Protein 5EDL (pdb70)

Organism: Bacillus subtilis (strain 168) (NCBI:txid224308)

Radius of gyration: 17.53 Å; Cα contacts (8 Å, |Δi|>4): 306; chains: 1; bounding box: 39×37×62 Å

InterPro domains:
  IPR017195 ABC-type thiamin-related transport system, permease component 1, predicted [PF09819] (7-125)
  IPR017195 ABC-type thiamin-related transport system, permease component 1, predicted [PIRSF037394] (1-190)

Nearest PDB structures (foldseek):
  5edl-assembly1_A  TM=1.005E+00  e=7.108E-25  Bacillus subtilis
  5kc4-assembly1_A  TM=5.629E-01  e=2.472E-01  Thermotoga maritima MSB8
  5kc4-assembly2_E  TM=5.253E-01  e=2.362E-01  Thermotoga maritima MSB8
  3p5n-assembly1_B  TM=5.419E-01  e=1.061E+00  Staphylococcus aureus subsp. aureus TCH60

Foldseek 3Di:
DDDPVLVVVLLVLLLVLLVVVLVLLVVQVVQCVVPRNLRSLLQQLSLQQSLLQSLLLALDQPSSQVSLLSSQVNNLVVPNPVHCVSSVLSNQLSCQLNVLCVVVVSPDNPLVSLLSSLLRSLVSSLVVCCVPVCCVVDDPVVSVSSSVSNSVSSSPNRRVVSVVVNVVVLVVVPSCVHPNVVVVVVVVVVVVVVDDD

B-factor: mean 33.6, std 12.37, range [17.01, 80.58]

Secondary structure (DSSP, 8-state):
---HHHHHHHHHHHHHHHHHHHHHHHHHHHHHHHH-GGGGGGGGGGGGHHHHHHHHHH-STTHHHHHHHHHHHHHHHTT-TTTTHHHHHHHHHHHHHHHHHHHTTT---SHHHHHHHHHHHHHHHHHHHHHHSSGGGS-HHHHHHHHHHHHHHIIIIIIIHHHHHHHHHHTTTTTTTSHHHHHHHHHHHHHHTT---

Sequence (197 aa):
SWKVKEIVIMSVISIVFAVVYLLFTHFGNVLAGMFGPIAY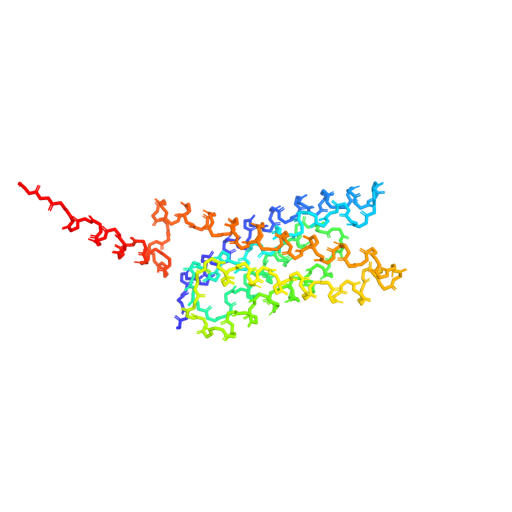EPIYGIWFIVSVIAAYMIRKPGAALVSEIIAALVECLLGNPSGPMVIVIGIVQGLGAEAVFLATRWKAYSLPVLMLAGMGSSVASFIYDLFVSGYAAYSPGYLLIMLVIRLISGALLAGLLGKAVSDSLAYTGVLNGMALGKELKKKRKRASEHASL

Structure (mmCIF, N/CA/C/O backbone):
data_5EDL
#
_entry.id   5EDL
#
_cell.length_a   70.713
_cell.length_b   70.713
_cell.length_c   196.839
_cell.angle_alpha   90.000
_cell.angle_beta   90.000
_cell.angle_gamma   90.000
#
_symmetry.space_group_name_H-M   'I 4 2 2'
#
loop_
_entity.id
_entity.type
_entity.pdbx_description
1 polymer 'Putative HMP/thiamine permease protein YkoE'
2 non-polymer 3-(4-AMINO-2-METHYL-PYRIMIDIN-5-YLMETHYL)-5-(2-HYDROXY-ETHYL)-4-METHYL-THIAZOL-3-IUM
3 non-polymer '[(Z)-octadec-9-enyl] (2R)-2,3-bis(oxidanyl)propanoate'
4 water water
#
loop_
_atom_site.group_PDB
_atom_site.id
_atom_site.type_symbol
_atom_site.label_atom_id
_atom_site.label_alt_id
_atom_site.label_comp_id
_atom_site.label_asym_id
_atom_site.label_entity_id
_atom_site.label_seq_id
_atom_site.pdbx_PDB_ins_code
_atom_site.Cartn_x
_atom_site.Cartn_y
_atom_site.Cartn_z
_atom_site.occupancy
_atom_site.B_iso_or_equiv
_atom_site.auth_seq_id
_atom_site.auth_comp_id
_atom_site.auth_asym_id
_atom_site.auth_atom_id
_atom_site.pdbx_PDB_model_num
ATOM 1 N N . SER A 1 1 ? -3.346 13.054 86.959 1.00 45.86 3 SER A N 1
ATOM 2 C CA . SER A 1 1 ? -4.644 13.192 86.301 1.00 45.31 3 SER A CA 1
ATOM 3 C C . SER A 1 1 ? -4.808 14.576 85.677 1.00 37.15 3 SER A C 1
ATOM 4 O O . SER A 1 1 ? -4.764 15.583 86.380 1.00 34.21 3 SER A O 1
ATOM 7 N N . TRP A 1 2 ? -4.976 14.620 84.356 1.00 32.58 4 TRP A N 1
ATOM 8 C CA . TRP A 1 2 ? -5.120 15.880 83.631 1.00 31.52 4 TRP A CA 1
ATOM 9 C C . TRP A 1 2 ? -6.335 16.707 84.060 1.00 34.15 4 TRP A C 1
ATOM 10 O O . TRP A 1 2 ? -7.401 16.169 84.329 1.00 33.72 4 TRP A O 1
ATOM 21 N N . LYS A 1 3 ? -6.160 18.024 84.079 1.00 34.26 5 LYS A N 1
ATOM 22 C CA . LYS A 1 3 ? -7.251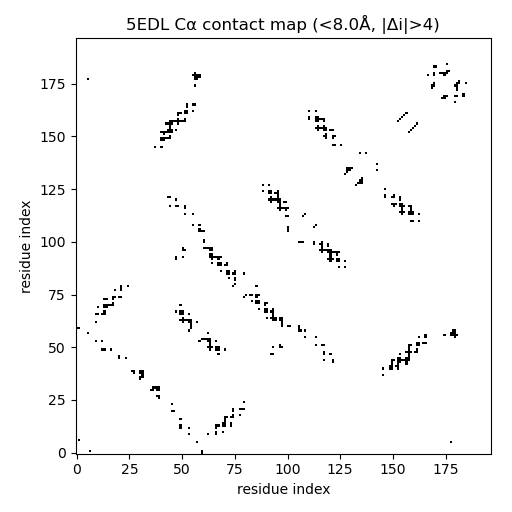 18.957 84.318 1.00 33.83 5 LYS A CA 1
ATOM 23 C C . LYS A 1 3 ? -7.665 19.587 82.998 1.00 37.71 5 LYS A C 1
ATOM 24 O O . LYS A 1 3 ? -6.866 19.663 82.070 1.00 31.96 5 LYS A O 1
ATOM 30 N N . VAL A 1 4 ? -8.912 20.039 82.935 1.00 35.02 6 VAL A N 1
ATOM 31 C CA . VAL A 1 4 ? -9.455 20.679 81.745 1.00 41.57 6 VAL A CA 1
ATOM 32 C C . VAL A 1 4 ? -8.550 21.809 81.307 1.00 41.56 6 VAL A C 1
ATOM 33 O O . VAL A 1 4 ? -8.141 21.872 80.147 1.00 39.99 6 VAL A O 1
ATOM 37 N N . LYS A 1 5 ? -8.200 22.673 82.256 1.00 41.53 7 LYS A N 1
ATOM 38 C CA . LYS A 1 5 ? -7.341 23.817 81.967 1.00 42.13 7 LYS A CA 1
ATOM 39 C C . LYS A 1 5 ? -5.992 23.402 81.368 1.00 43.00 7 LYS A C 1
ATOM 40 O O . LYS A 1 5 ? -5.441 24.117 80.541 1.00 42.82 7 LYS A O 1
ATOM 46 N N . GLU A 1 6 ? -5.464 22.252 81.777 1.00 32.22 8 GLU A N 1
ATOM 47 C CA . GLU A 1 6 ? -4.179 21.794 81.240 1.00 32.74 8 GLU A CA 1
ATOM 48 C C . GLU A 1 6 ? -4.340 21.330 79.792 1.00 33.92 8 GLU A C 1
ATOM 49 O O . GLU A 1 6 ? -3.503 21.625 78.939 1.00 32.76 8 GLU A O 1
ATOM 55 N N . ILE A 1 7 ? -5.417 20.599 79.526 1.00 32.44 9 ILE A N 1
ATOM 56 C CA . ILE A 1 7 ? -5.722 20.173 78.171 1.00 32.17 9 ILE A CA 1
ATOM 57 C C . ILE A 1 7 ? -5.861 21.430 77.304 1.00 32.62 9 ILE A C 1
ATOM 58 O O . ILE A 1 7 ? -5.265 21.522 76.227 1.00 35.96 9 ILE A O 1
ATOM 63 N N . VAL A 1 8 ? -6.590 22.418 77.807 1.00 32.86 10 VAL A N 1
ATOM 64 C CA . VAL A 1 8 ? -6.782 23.675 77.093 1.00 37.40 10 VAL A CA 1
ATOM 65 C C . VAL A 1 8 ? -5.491 24.463 76.855 1.00 34.69 10 VAL A C 1
ATOM 66 O O . VAL A 1 8 ? -5.262 24.936 75.740 1.00 33.14 10 VAL A O 1
ATOM 70 N N . ILE A 1 9 ? -4.659 24.626 77.885 1.00 33.63 11 ILE A N 1
ATOM 71 C CA . ILE A 1 9 ? -3.412 25.384 77.722 1.00 33.14 11 ILE A CA 1
ATOM 72 C C . ILE A 1 9 ? -2.452 24.669 76.767 1.00 30.99 11 ILE A C 1
ATOM 73 O O . ILE A 1 9 ? -1.712 25.304 76.002 1.00 28.88 11 ILE A O 1
ATOM 78 N N . MET A 1 10 ? -2.464 23.343 76.821 1.00 29.61 12 MET A N 1
ATOM 79 C CA . MET A 1 10 ? -1.626 22.560 75.934 1.00 29.85 12 MET A CA 1
ATOM 80 C C . MET A 1 10 ? -2.011 22.829 74.478 1.00 30.41 12 MET A C 1
ATOM 81 O O . MET A 1 10 ? -1.153 22.981 73.618 1.00 28.09 12 MET A O 1
ATOM 86 N N . SER A 1 11 ? -3.310 22.919 74.222 1.00 33.44 13 SER A N 1
ATOM 87 C CA . SER A 1 11 ? -3.812 23.193 72.883 1.00 32.88 13 SER A CA 1
ATOM 88 C C . SER A 1 11 ? -3.420 24.580 72.381 1.00 35.11 13 SER A C 1
ATOM 89 O O . SER A 1 11 ? -3.021 24.734 71.226 1.00 32.74 13 SER A O 1
ATOM 92 N N . VAL A 1 12 ? -3.545 25.597 73.229 1.00 35.62 14 VAL A N 1
ATOM 93 C CA . VAL A 1 12 ? -3.189 26.939 72.788 1.00 37.99 14 VAL A CA 1
ATOM 94 C C . VAL A 1 12 ? -1.712 27.004 72.410 1.00 30.73 14 VAL A C 1
ATOM 95 O O . VAL A 1 12 ? -1.363 27.592 71.394 1.00 31.91 14 VAL A O 1
ATOM 99 N N . ILE A 1 13 ? -0.852 26.383 73.212 1.00 28.52 15 ILE A N 1
ATOM 100 C CA . ILE A 1 13 ? 0.576 26.339 72.908 1.00 32.33 15 ILE A CA 1
ATOM 101 C C . ILE A 1 13 ? 0.853 25.618 71.579 1.00 28.99 15 ILE A C 1
ATOM 102 O O . ILE A 1 13 ? 1.685 26.062 70.791 1.00 32.76 15 ILE A O 1
ATOM 107 N N . SER A 1 14 ? 0.143 24.518 71.337 1.00 29.33 16 SER A N 1
ATOM 108 C CA . SER A 1 14 ? 0.306 23.738 70.109 1.00 32.37 16 SER A CA 1
ATOM 109 C C . SER A 1 14 ? -0.057 24.554 68.887 1.00 29.52 16 SER A C 1
ATOM 110 O O . SER A 1 14 ? 0.624 24.511 67.854 1.00 26.33 16 SER A O 1
ATOM 113 N N . ILE A 1 15 ? -1.146 25.300 69.025 1.00 26.90 17 ILE A N 1
ATOM 114 C CA . ILE A 1 15 ? -1.669 26.134 67.960 1.00 37.17 17 ILE A CA 1
ATOM 115 C C . ILE A 1 15 ? -0.720 27.276 67.631 1.00 37.47 17 ILE A C 1
ATOM 116 O O . ILE A 1 15 ? -0.420 27.520 66.463 1.00 31.97 17 ILE A O 1
ATOM 121 N N . VAL A 1 16 ? -0.258 27.974 68.664 1.00 29.76 18 VAL A N 1
ATOM 122 C CA . VAL A 1 16 ? 0.676 29.080 68.485 1.00 32.27 18 VAL A CA 1
ATOM 123 C C . VAL A 1 16 ? 1.952 28.605 67.803 1.00 30.24 18 VAL A C 1
ATOM 124 O O . VAL A 1 16 ? 2.438 29.226 66.851 1.00 29.84 18 VAL A O 1
ATOM 128 N N . PHE A 1 17 ? 2.497 27.496 68.281 1.00 27.00 19 PHE A N 1
ATOM 129 C CA . PHE A 1 17 ? 3.746 27.009 67.716 1.00 25.68 19 PHE A CA 1
ATOM 130 C C . PHE A 1 17 ? 3.567 26.319 66.365 1.00 24.85 19 PHE A C 1
ATOM 131 O O . PHE A 1 17 ? 4.537 26.154 65.631 1.00 27.45 19 PHE A O 1
ATOM 139 N N . ALA A 1 18 ? 2.335 25.938 66.030 1.00 26.68 20 ALA A N 1
ATOM 140 C CA . ALA A 1 18 ? 2.040 25.456 64.684 1.00 25.24 20 ALA A CA 1
ATOM 141 C C . ALA A 1 18 ? 2.379 26.538 63.662 1.00 26.55 20 ALA A C 1
ATOM 142 O O . ALA A 1 18 ? 2.878 26.237 62.577 1.00 26.79 20 ALA A O 1
ATOM 144 N N . VAL A 1 19 ? 2.107 27.790 64.015 1.00 28.29 21 VAL A N 1
ATOM 145 C CA . VAL A 1 19 ? 2.451 28.916 63.165 1.00 30.06 21 VAL A CA 1
ATOM 146 C C . VAL A 1 19 ? 3.968 29.032 62.995 1.00 29.50 21 VAL A C 1
ATOM 147 O O . VAL A 1 19 ? 4.459 29.218 61.885 1.00 29.53 21 VAL A O 1
ATOM 151 N N . VAL A 1 20 ? 4.705 28.886 64.092 1.00 28.22 22 VAL A N 1
ATOM 152 C CA . VAL A 1 20 ? 6.166 28.899 64.030 1.00 31.16 22 VAL A CA 1
ATOM 153 C C . VAL A 1 20 ? 6.706 27.750 63.179 1.00 29.85 22 VAL A C 1
ATOM 154 O O . VAL A 1 20 ? 7.582 27.950 62.330 1.00 30.24 22 VAL A O 1
ATOM 158 N N . TYR A 1 21 ? 6.196 26.545 63.431 1.00 24.53 23 TYR A N 1
ATOM 159 C CA . TYR A 1 21 ? 6.555 25.358 62.657 1.00 23.42 23 TYR A CA 1
ATOM 160 C C . TYR A 1 21 ? 6.397 25.607 61.147 1.00 24.68 23 TYR A C 1
ATOM 161 O O . TYR A 1 21 ? 7.252 25.234 60.353 1.00 24.02 23 TYR A O 1
ATOM 170 N N . LEU A 1 22 ? 5.284 26.216 60.763 1.00 25.56 24 LEU A N 1
ATOM 171 C CA . LEU A 1 22 ? 4.989 26.422 59.347 1.00 28.00 24 LEU A CA 1
ATOM 172 C C . LEU A 1 22 ? 6.003 27.369 58.698 1.00 29.99 24 LEU A C 1
ATOM 173 O O . LEU A 1 22 ? 6.441 27.149 57.566 1.00 27.96 24 LEU A O 1
ATOM 178 N N . LEU A 1 23 ? 6.351 28.427 59.421 1.00 28.38 25 LEU A N 1
ATOM 179 C CA . LEU A 1 23 ? 7.347 29.389 58.967 1.00 34.99 25 LEU A CA 1
ATOM 180 C C . LEU A 1 23 ? 8.693 28.701 58.733 1.00 31.17 25 LEU A C 1
ATOM 181 O O . LEU A 1 23 ? 9.320 28.874 57.685 1.00 28.89 25 LEU A O 1
ATOM 186 N N . PHE A 1 24 ? 9.119 27.898 59.704 1.00 29.21 26 PHE A N 1
ATOM 187 C CA . PHE A 1 24 ? 10.388 27.181 59.588 1.00 25.89 26 PHE A CA 1
ATOM 188 C C . PHE A 1 24 ? 10.355 26.109 58.515 1.00 26.75 26 PHE A C 1
ATOM 189 O O . PHE A 1 24 ? 11.373 25.825 57.889 1.00 25.39 26 PHE A O 1
ATOM 197 N N . THR A 1 25 ? 9.186 25.524 58.289 1.00 24.92 27 THR A N 1
ATOM 198 C CA . THR A 1 25 ? 9.049 24.567 57.202 1.00 25.01 27 THR A CA 1
ATOM 199 C C . THR A 1 25 ? 9.317 25.245 55.857 1.00 26.56 27 THR A C 1
ATOM 200 O O . THR A 1 25 ? 10.016 24.692 54.995 1.00 26.63 27 THR A O 1
ATOM 204 N N . HIS A 1 26 ? 8.773 26.444 55.686 1.00 28.75 28 HIS A N 1
ATOM 205 C CA . HIS A 1 26 ? 9.006 27.197 54.453 1.00 29.33 28 HIS A CA 1
ATOM 206 C C . HIS A 1 26 ? 10.509 27.474 54.261 1.00 29.30 28 HIS A C 1
ATOM 207 O O . HIS A 1 26 ? 11.045 27.233 53.183 1.00 29.91 28 HIS A O 1
ATOM 214 N N . PHE A 1 27 ? 11.177 27.947 55.318 1.00 28.92 29 PHE A N 1
ATOM 215 C CA . PHE A 1 27 ? 12.647 28.082 55.342 1.00 34.56 29 PHE A CA 1
ATOM 216 C C . PHE A 1 27 ? 13.368 26.797 54.939 1.00 32.12 29 PHE A C 1
ATOM 217 O O . PHE A 1 27 ? 14.303 26.812 54.137 1.00 34.18 29 PHE A O 1
ATOM 225 N N . GLY A 1 28 ? 12.950 25.691 55.542 1.00 31.56 30 GLY A N 1
ATOM 226 C CA . GLY A 1 28 ? 13.572 24.409 55.298 1.00 32.18 30 GLY A CA 1
ATOM 227 C C . GLY A 1 28 ? 13.473 23.961 53.856 1.00 29.46 30 GLY A C 1
ATOM 228 O O . GLY A 1 28 ? 14.431 23.411 53.315 1.00 27.92 30 GLY A O 1
ATOM 229 N N . ASN A 1 29 ? 12.314 24.186 53.237 1.00 27.79 31 ASN A N 1
ATOM 230 C CA . ASN A 1 29 ? 12.142 23.854 51.825 1.00 29.12 31 ASN A CA 1
ATOM 231 C C . ASN A 1 29 ? 13.089 24.665 50.942 1.00 30.29 31 ASN A C 1
ATOM 232 O O . ASN A 1 29 ? 13.706 24.124 50.014 1.00 31.19 31 ASN A O 1
ATOM 237 N N . VAL A 1 30 ? 13.198 25.960 51.222 1.00 30.63 32 VAL A N 1
ATOM 238 C CA . VAL A 1 30 ? 14.067 26.811 50.434 1.00 32.08 32 VAL A CA 1
ATOM 239 C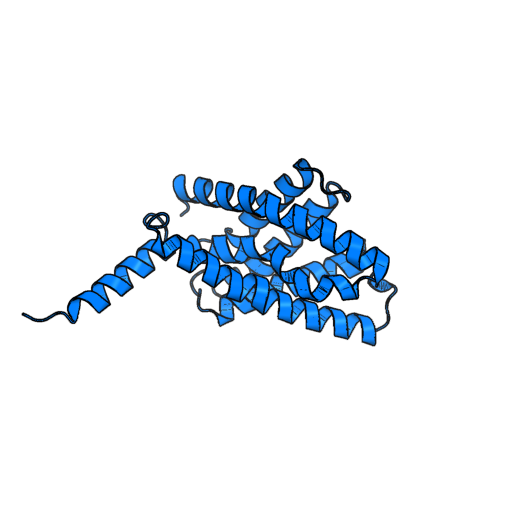 C . VAL A 1 30 ? 15.517 26.370 50.620 1.00 31.87 32 VAL A C 1
ATOM 240 O O . VAL A 1 30 ? 16.274 26.258 49.651 1.00 33.00 32 VAL A O 1
ATOM 244 N N . LEU A 1 31 ? 15.881 26.080 51.866 1.00 30.75 33 LEU A N 1
ATOM 245 C CA . LEU A 1 31 ? 17.222 25.621 52.195 1.00 30.99 33 LEU A CA 1
ATOM 246 C C . LEU A 1 31 ? 17.563 24.290 51.509 1.00 31.19 33 LEU A C 1
ATOM 247 O O . LEU A 1 31 ? 18.614 24.170 50.894 1.00 32.43 33 LEU A O 1
ATOM 252 N N . ALA A 1 32 ? 16.676 23.304 51.629 1.00 30.36 34 ALA A N 1
ATOM 253 C CA . ALA A 1 32 ? 16.837 22.004 50.969 1.00 34.02 34 ALA A CA 1
ATOM 254 C C . ALA A 1 32 ? 17.034 22.145 49.460 1.00 32.71 34 ALA A C 1
ATOM 255 O O . ALA A 1 32 ? 17.922 21.514 48.873 1.00 34.03 34 ALA A O 1
ATOM 257 N N . GLY A 1 33 ? 16.181 22.957 48.843 1.00 32.93 35 GLY A N 1
ATOM 258 C CA . GLY A 1 33 ? 16.274 23.229 47.420 1.00 34.70 35 GLY A CA 1
ATOM 259 C C . GLY A 1 33 ? 17.619 23.813 47.021 1.00 35.68 35 GLY A C 1
ATOM 260 O O . GLY A 1 33 ? 18.187 23.444 45.990 1.00 50.82 35 GLY A O 1
ATOM 261 N N . MET A 1 34 ? 18.135 24.726 47.834 1.00 35.11 36 MET A N 1
ATOM 262 C CA . MET A 1 34 ? 19.405 25.380 47.531 1.00 36.42 36 MET A CA 1
ATOM 263 C C . MET A 1 34 ? 20.624 24.492 47.786 1.00 36.94 36 MET A C 1
ATOM 264 O O . MET A 1 34 ? 21.542 24.456 46.970 1.00 38.61 36 MET A O 1
ATOM 269 N N . PHE A 1 35 ? 20.643 23.799 48.926 1.00 35.84 37 PHE A N 1
ATOM 270 C CA . PHE A 1 35 ? 21.883 23.188 49.407 1.00 36.83 37 PHE A CA 1
ATOM 271 C C . PHE A 1 35 ? 21.777 21.719 49.792 1.00 36.69 37 PHE A C 1
ATOM 272 O O . PHE A 1 35 ? 22.770 21.117 50.203 1.00 37.96 37 PHE A O 1
ATOM 280 N N . GLY A 1 36 ? 20.588 21.146 49.649 1.00 34.15 38 GLY A N 1
ATOM 281 C CA . GLY A 1 36 ? 20.356 19.771 50.038 1.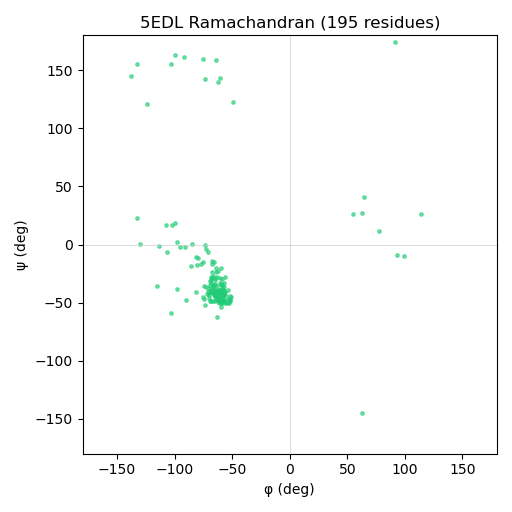00 33.01 38 GLY A CA 1
ATOM 282 C C . GLY A 1 36 ? 19.869 19.675 51.479 1.00 35.49 38 GLY A C 1
ATOM 283 O O . GLY A 1 36 ? 19.832 20.677 52.203 1.00 30.80 38 GLY A O 1
ATOM 284 N N . PRO A 1 37 ? 19.503 18.462 51.905 1.00 30.59 39 PRO A N 1
ATOM 285 C CA . PRO A 1 37 ? 18.861 18.265 53.214 1.00 29.31 39 PRO A CA 1
ATOM 286 C C . PRO A 1 37 ? 19.703 18.736 54.404 1.00 32.89 39 PRO A C 1
ATOM 287 O O . PRO A 1 37 ? 19.131 19.223 55.376 1.00 27.03 39 PRO A O 1
ATOM 291 N N . ILE A 1 38 ? 21.023 18.600 54.337 1.00 30.01 40 ILE A N 1
ATOM 292 C CA . ILE A 1 38 ? 21.859 18.962 55.476 1.00 28.38 40 ILE A CA 1
ATOM 293 C C . ILE A 1 38 ? 21.611 20.415 55.893 1.00 27.64 40 ILE A C 1
ATOM 294 O O . ILE A 1 38 ? 21.762 20.763 57.058 1.00 27.18 40 ILE A O 1
ATOM 299 N N . ALA A 1 39 ? 21.213 21.255 54.940 1.00 27.60 41 ALA A N 1
ATOM 300 C CA . ALA A 1 39 ? 21.023 22.678 55.219 1.00 28.24 41 ALA A CA 1
ATOM 301 C C . ALA A 1 39 ? 19.911 22.978 56.241 1.00 29.70 41 ALA A C 1
ATOM 302 O O . ALA A 1 39 ? 19.981 23.997 56.926 1.00 29.04 41 ALA A O 1
ATOM 304 N N . TYR A 1 40 ? 18.891 22.128 56.359 1.00 27.29 42 TYR A N 1
ATOM 305 C CA . TYR A 1 40 ? 17.881 22.392 57.394 1.00 26.74 42 TYR A CA 1
ATOM 306 C C . TYR A 1 40 ? 18.134 21.637 58.697 1.00 25.17 42 TYR A C 1
ATOM 307 O O . TYR A 1 40 ? 17.394 21.802 59.666 1.00 24.65 42 TYR A O 1
ATOM 316 N N . GLU A 1 41 ? 19.176 20.820 58.742 1.00 26.74 43 GLU A N 1
ATOM 317 C CA . GLU A 1 41 ? 19.417 20.042 59.955 1.00 23.64 43 GLU A CA 1
ATOM 318 C C . GLU A 1 41 ? 19.691 20.922 61.198 1.00 23.26 43 GLU A C 1
ATOM 319 O O . GLU A 1 41 ? 19.205 20.617 62.282 1.00 22.70 43 GLU A O 1
ATOM 325 N N . PRO A 1 42 ? 20.449 22.019 61.046 1.00 23.82 44 PRO A N 1
ATOM 326 C CA . PRO A 1 42 ? 20.712 22.881 62.208 1.00 23.87 44 PRO A CA 1
ATOM 327 C C . PRO A 1 42 ? 19.458 23.450 62.881 1.00 23.90 44 PRO A C 1
ATOM 328 O O . PRO A 1 42 ? 19.490 23.700 64.092 1.00 24.74 44 PRO A O 1
ATOM 332 N N . ILE A 1 43 ? 18.380 23.659 62.126 1.00 25.23 45 ILE A N 1
ATOM 333 C CA . ILE A 1 43 ? 17.170 24.239 62.705 1.00 24.06 45 ILE A CA 1
ATOM 334 C C . ILE A 1 43 ? 16.144 23.168 63.070 1.00 23.26 45 ILE A C 1
ATOM 335 O O . ILE A 1 43 ? 15.060 23.498 63.548 1.00 23.27 45 ILE A O 1
ATOM 340 N N . TYR A 1 44 ? 16.486 21.898 62.861 1.00 22.81 46 TYR A N 1
ATOM 341 C CA . TYR A 1 44 ? 15.483 20.829 62.940 1.00 22.59 46 TYR A CA 1
ATOM 342 C C . TYR A 1 44 ? 14.780 20.764 64.303 1.00 22.10 46 TYR A C 1
ATOM 343 O O . TYR A 1 44 ? 13.575 20.541 64.372 1.00 22.16 46 TYR A O 1
ATOM 352 N N . GLY A 1 45 ? 15.534 20.973 65.378 1.00 21.58 47 GLY A N 1
ATOM 353 C CA . GLY A 1 45 ? 14.988 20.841 66.718 1.00 21.21 47 GLY A CA 1
ATOM 354 C C . GLY A 1 45 ? 13.829 21.779 67.028 1.00 23.88 47 GLY A C 1
ATOM 355 O O . GLY A 1 45 ? 13.066 21.531 67.967 1.00 23.98 47 GLY A O 1
ATOM 356 N N . ILE A 1 46 ? 13.693 22.861 66.263 1.00 21.81 48 ILE A N 1
ATOM 357 C CA . ILE A 1 46 ? 12.568 23.769 66.464 1.00 22.18 48 ILE A CA 1
ATOM 358 C C . ILE A 1 46 ? 11.248 23.025 66.279 1.00 23.77 48 ILE A C 1
ATOM 359 O O . ILE A 1 46 ? 10.267 23.336 66.958 1.00 23.82 48 ILE A O 1
ATOM 364 N N . TRP A 1 47 ? 11.218 22.044 65.376 1.00 22.46 49 TRP A N 1
ATOM 365 C CA . TRP A 1 47 ? 9.972 21.307 65.126 1.00 22.96 49 TRP A CA 1
ATOM 366 C C . TRP A 1 47 ? 9.598 20.349 66.257 1.00 22.38 49 TRP A C 1
ATOM 367 O O . TRP A 1 47 ? 8.536 19.714 66.192 1.00 24.26 49 TRP A O 1
ATOM 378 N N . PHE A 1 48 ? 10.461 20.234 67.268 1.00 21.57 50 PHE A N 1
ATOM 379 C CA . PHE A 1 48 ? 10.151 19.410 68.453 1.00 21.33 50 PHE A CA 1
ATOM 380 C C . PHE A 1 48 ? 9.814 20.229 69.709 1.00 21.50 50 PHE A C 1
ATOM 381 O O . PHE A 1 48 ? 9.455 19.659 70.746 1.00 20.88 50 PHE A O 1
ATOM 389 N N . ILE A 1 49 ? 9.971 21.543 69.639 1.00 20.85 51 ILE A N 1
ATOM 390 C CA . ILE A 1 49 ? 9.966 22.351 70.859 1.00 22.15 51 ILE A CA 1
ATOM 391 C C . ILE A 1 49 ? 8.644 22.246 71.638 1.00 21.10 51 ILE A C 1
ATOM 392 O O . ILE A 1 49 ? 8.649 22.272 72.857 1.00 26.41 51 ILE A O 1
ATOM 397 N N . VAL A 1 50 ? 7.529 22.076 70.927 1.00 23.47 52 VAL A N 1
ATOM 398 C CA . VAL A 1 50 ? 6.222 21.954 71.563 1.00 23.33 52 VAL A CA 1
ATOM 399 C C . VAL A 1 50 ? 6.199 20.790 72.559 1.00 21.01 52 VAL A C 1
ATOM 400 O O . VAL A 1 50 ? 5.641 20.914 73.640 1.00 21.09 52 VAL A O 1
ATOM 404 N N . SER A 1 51 ? 6.835 19.679 72.205 1.00 21.18 53 SER A N 1
ATOM 405 C CA . SER A 1 51 ? 6.843 18.513 73.077 1.00 24.63 53 SER A CA 1
ATOM 406 C C . SER A 1 51 ? 7.513 18.828 74.403 1.00 22.21 53 SER A C 1
ATOM 407 O O . SER A 1 51 ? 7.028 18.443 75.451 1.00 21.66 53 SER A O 1
ATOM 410 N N . VAL A 1 52 ? 8.630 19.535 74.337 1.00 22.18 54 VAL A N 1
ATOM 411 C CA . VAL A 1 52 ? 9.391 19.838 75.531 1.00 22.45 54 VAL A CA 1
ATOM 412 C C . VAL A 1 52 ? 8.620 20.842 76.401 1.00 21.03 54 VAL A C 1
ATOM 413 O O . VAL A 1 52 ? 8.539 20.673 77.605 1.00 21.48 54 VAL A O 1
ATOM 417 N N . ILE A 1 53 ? 8.043 21.858 75.765 1.00 22.57 55 ILE A N 1
ATOM 418 C CA . ILE A 1 53 ? 7.290 22.903 76.456 1.00 23.11 55 ILE A CA 1
ATOM 419 C C . ILE A 1 53 ? 6.110 22.300 77.219 1.00 20.76 55 ILE A C 1
ATOM 420 O O . ILE A 1 53 ? 5.984 22.491 78.425 1.00 21.02 55 ILE A O 1
ATOM 425 N N . ALA A 1 54 ? 5.278 21.533 76.524 1.00 20.80 56 ALA A N 1
ATOM 426 C CA . ALA A 1 54 ? 4.094 20.950 77.149 1.00 26.17 56 ALA A CA 1
ATOM 427 C C . ALA A 1 54 ? 4.463 20.026 78.305 1.00 24.08 56 ALA A C 1
ATOM 428 O O . ALA A 1 54 ? 3.820 20.074 79.341 1.00 21.92 56 ALA A O 1
ATOM 430 N N . ALA A 1 55 ? 5.489 19.193 78.122 1.00 23.76 57 ALA A N 1
ATOM 431 C CA . ALA A 1 55 ? 5.881 18.243 79.165 1.00 27.28 57 ALA A CA 1
ATOM 432 C C . ALA A 1 55 ? 6.458 18.974 80.378 1.00 23.16 57 ALA A C 1
ATOM 433 O O . ALA A 1 55 ? 6.083 18.706 81.515 1.00 23.96 57 ALA A O 1
ATOM 435 N N . TYR A 1 56 ? 7.384 19.887 80.115 1.00 22.75 58 TYR A N 1
ATOM 436 C CA . TYR A 1 56 ? 8.047 20.632 81.181 1.00 32.40 58 TYR A CA 1
ATOM 437 C C . TYR A 1 56 ? 7.040 21.500 81.962 1.00 23.23 58 TYR A C 1
ATOM 438 O O . TYR A 1 56 ? 7.135 21.625 83.184 1.00 24.17 58 TYR A O 1
ATOM 447 N N . MET A 1 57 ? 6.050 22.052 81.267 1.00 23.53 59 MET A N 1
ATOM 448 C CA . MET A 1 57 ? 5.036 22.881 81.922 1.00 23.44 59 MET A CA 1
ATOM 449 C C . MET A 1 57 ? 4.044 22.056 82.726 1.00 26.64 59 MET A C 1
ATOM 450 O O . MET A 1 57 ? 3.733 22.398 83.857 1.00 23.43 59 MET A O 1
ATOM 455 N N . ILE A 1 58 ? 3.543 20.978 82.126 1.00 26.21 60 ILE A N 1
ATOM 456 C CA . ILE A 1 58 ? 2.386 20.276 82.666 1.00 25.30 60 ILE A CA 1
ATOM 457 C C . ILE A 1 58 ? 2.791 19.056 83.487 1.00 24.44 60 ILE A C 1
ATOM 458 O O . ILE A 1 58 ? 2.190 18.770 84.520 1.00 25.28 60 ILE A O 1
ATOM 463 N N . ARG A 1 59 ? 3.817 18.354 83.011 1.00 26.25 61 ARG A N 1
ATOM 464 C CA . ARG A 1 59 ? 4.472 17.283 83.754 1.00 26.66 61 ARG A CA 1
ATOM 465 C C . ARG A 1 59 ? 3.539 16.102 84.022 1.00 29.51 61 ARG A C 1
ATOM 466 O O . ARG A 1 59 ? 3.553 15.523 85.098 1.00 28.70 61 ARG A O 1
ATOM 474 N N . LYS A 1 60 ? 2.740 15.744 83.020 1.00 26.64 62 LYS A N 1
ATOM 475 C CA . LYS A 1 60 ? 1.863 14.593 83.113 1.00 27.40 62 LYS A CA 1
ATOM 476 C C . LYS A 1 60 ? 2.004 13.754 81.832 1.00 26.10 62 LYS A C 1
ATOM 477 O O . LYS A 1 60 ? 2.414 14.266 80.801 1.00 24.81 62 LYS A O 1
ATOM 483 N N . PRO A 1 61 ? 1.699 12.458 81.922 1.00 26.76 63 PRO A N 1
ATOM 484 C CA . PRO A 1 61 ? 1.949 11.548 80.803 1.00 31.16 63 PRO A CA 1
ATOM 485 C C . PRO A 1 61 ? 1.148 11.944 79.570 1.00 25.29 63 PRO A C 1
ATOM 486 O O . PRO A 1 61 ? -0.006 12.339 79.676 1.00 26.08 63 PRO A O 1
ATOM 490 N N . GLY A 1 62 ? 1.780 11.846 78.414 1.00 24.10 64 GLY A N 1
ATOM 491 C CA . GLY A 1 62 ? 1.118 12.147 77.161 1.00 31.36 64 GLY A CA 1
ATOM 492 C C . GLY A 1 62 ? 1.282 13.574 76.680 1.00 24.74 64 GLY A C 1
ATOM 493 O O . GLY A 1 62 ? 0.903 13.884 75.553 1.00 24.02 64 GLY A O 1
ATOM 494 N N . ALA A 1 63 ? 1.842 14.450 77.513 1.00 22.62 65 ALA A N 1
ATOM 495 C CA . ALA A 1 63 ? 1.982 15.860 77.128 1.00 22.06 65 ALA A CA 1
ATOM 496 C C . ALA A 1 63 ? 2.834 16.037 75.875 1.00 20.98 65 ALA A C 1
ATOM 497 O O . ALA A 1 63 ? 2.463 16.777 74.964 1.00 21.06 65 ALA A O 1
ATOM 499 N N . ALA A 1 64 ? 3.977 15.364 75.846 1.00 22.01 66 ALA A N 1
ATOM 500 C CA . ALA A 1 64 ? 4.933 15.527 74.760 1.00 22.63 66 ALA A CA 1
ATOM 501 C C . ALA A 1 64 ? 4.324 15.003 73.468 1.00 22.77 66 ALA A C 1
ATOM 502 O O . ALA A 1 64 ? 4.502 15.592 72.421 1.00 19.57 66 ALA A O 1
ATOM 504 N N . LEU A 1 65 ? 3.599 13.896 73.573 1.00 23.25 67 LEU A N 1
ATOM 505 C CA . LEU A 1 65 ? 3.050 13.232 72.398 1.00 23.98 67 LEU A CA 1
ATOM 506 C C . LEU A 1 65 ? 1.880 14.022 71.822 1.00 24.81 67 LEU A C 1
ATOM 507 O O . LEU A 1 65 ? 1.861 14.331 70.632 1.00 21.85 67 LEU A O 1
ATOM 512 N N . VAL A 1 66 ? 0.910 14.344 72.672 1.00 24.18 68 VAL A N 1
ATOM 513 C CA . VAL A 1 66 ? -0.315 14.973 72.206 1.00 21.94 68 VAL A CA 1
ATOM 514 C C . VAL A 1 66 ? -0.099 16.408 71.746 1.00 21.42 68 VAL A C 1
ATOM 515 O O . VAL A 1 66 ? -0.630 16.812 70.721 1.00 24.42 68 VAL A O 1
ATOM 519 N N . SER A 1 67 ? 0.688 17.175 72.482 1.00 25.13 69 SER A N 1
ATOM 520 C CA . SER A 1 67 ? 0.965 18.548 72.072 1.00 25.44 69 SER A CA 1
ATOM 521 C C . SER A 1 67 ? 1.575 18.606 70.651 1.00 24.04 69 SER A C 1
ATOM 522 O O . SER A 1 67 ? 1.202 19.455 69.855 1.00 20.48 69 SER A O 1
ATOM 525 N N . GLU A 1 68 ? 2.509 17.705 70.345 1.00 22.00 70 GLU A N 1
ATOM 526 C CA . GLU A 1 68 ? 3.165 17.684 69.038 1.00 21.03 70 GLU A CA 1
ATOM 527 C C . GLU A 1 68 ? 2.179 17.270 67.930 1.00 23.80 70 GLU A C 1
ATOM 528 O O . GLU A 1 68 ? 2.231 17.796 66.818 1.00 21.29 70 GLU A O 1
ATOM 534 N N . ILE A 1 69 ? 1.305 16.313 68.231 1.00 20.94 71 ILE A N 1
ATOM 535 C CA . ILE A 1 69 ? 0.270 15.913 67.283 1.00 21.84 71 ILE A CA 1
ATOM 536 C C . ILE A 1 69 ? -0.624 17.104 66.929 1.00 22.19 71 ILE A C 1
ATOM 537 O O . ILE A 1 69 ? -0.869 17.379 65.744 1.00 27.44 71 ILE A O 1
ATOM 542 N N . ILE A 1 70 ? -1.095 17.821 67.944 1.00 22.08 72 ILE A N 1
ATOM 543 C CA . ILE A 1 70 ? -1.950 18.981 67.704 1.00 27.55 72 ILE A CA 1
ATOM 544 C C . ILE A 1 70 ? -1.218 20.065 66.894 1.00 22.34 72 ILE A C 1
ATOM 545 O O . ILE A 1 70 ? -1.782 20.632 65.951 1.00 23.04 72 ILE A O 1
ATOM 550 N N . ALA A 1 71 ? 0.028 20.352 67.268 1.00 21.55 73 ALA A N 1
ATOM 551 C CA . ALA A 1 71 ? 0.826 21.323 66.534 1.00 22.88 73 ALA A CA 1
ATOM 552 C C . ALA A 1 71 ? 0.983 20.909 65.053 1.00 27.61 73 ALA A C 1
ATOM 553 O O . ALA A 1 71 ? 0.869 21.740 64.165 1.00 22.64 73 ALA A O 1
ATOM 555 N N . ALA A 1 72 ? 1.255 19.627 64.805 1.00 26.40 74 ALA A N 1
ATOM 556 C CA . ALA A 1 72 ? 1.417 19.122 63.435 1.00 26.52 74 ALA A CA 1
ATOM 557 C C . ALA A 1 72 ? 0.113 19.189 62.641 1.00 25.38 74 ALA A C 1
ATOM 558 O O . ALA A 1 72 ? 0.111 19.527 61.445 1.00 25.78 74 ALA A O 1
ATOM 560 N N . LEU A 1 73 ? -0.986 18.842 63.301 1.00 23.94 75 LEU A N 1
ATOM 561 C CA . LEU A 1 73 ? -2.307 18.909 62.693 1.00 25.14 75 LEU A CA 1
ATOM 562 C C . LEU A 1 73 ? -2.577 20.326 62.220 1.00 25.56 75 LEU A C 1
ATOM 563 O O . LEU A 1 73 ? -3.006 20.553 61.087 1.00 26.70 75 LEU A O 1
ATOM 568 N N . VAL 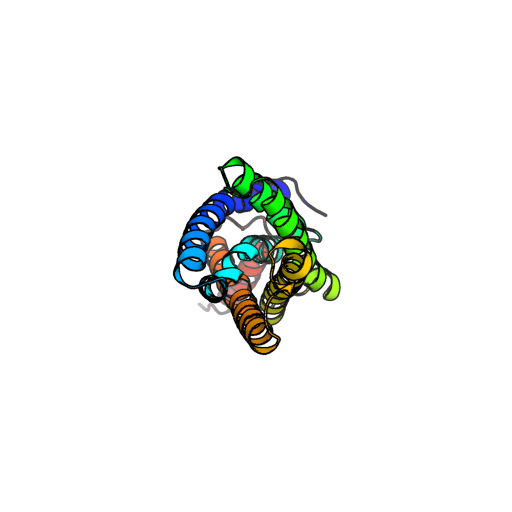A 1 74 ? -2.325 21.284 63.101 1.00 24.84 76 VAL A N 1
ATOM 569 C CA . VAL A 1 74 ? -2.646 22.662 62.804 1.00 25.42 76 VAL A CA 1
ATOM 570 C C . VAL A 1 74 ? -1.704 23.211 61.730 1.00 25.70 76 VAL A C 1
ATOM 571 O O . VAL A 1 74 ? -2.127 23.983 60.867 1.00 26.79 76 VAL A O 1
ATOM 575 N N . GLU A 1 75 ? -0.435 22.802 61.779 1.00 24.94 77 GLU A N 1
ATOM 576 C CA . GLU A 1 75 ? 0.504 23.190 60.732 1.00 25.51 77 GLU A CA 1
ATOM 577 C C . GLU A 1 75 ? 0.023 22.679 59.358 1.00 26.85 77 GLU A C 1
ATOM 578 O O . GLU A 1 75 ? 0.097 23.391 58.362 1.00 27.99 77 GLU A O 1
ATOM 584 N N . CYS A 1 76 ? -0.472 21.447 59.327 1.00 26.94 78 CYS A N 1
ATOM 585 C CA . CYS A 1 76 ? -1.053 20.877 58.117 1.00 28.46 78 CYS A CA 1
ATOM 586 C C . CYS A 1 76 ? -2.225 21.729 57.631 1.00 29.60 78 CYS A C 1
ATOM 587 O O . CYS A 1 76 ? -2.283 22.111 56.464 1.00 31.04 78 CYS A O 1
ATOM 590 N N . LEU A 1 77 ? -3.146 22.032 58.545 1.00 31.93 79 LEU A N 1
ATOM 591 C CA . LEU A 1 77 ? -4.318 22.853 58.242 1.00 31.24 79 LEU A CA 1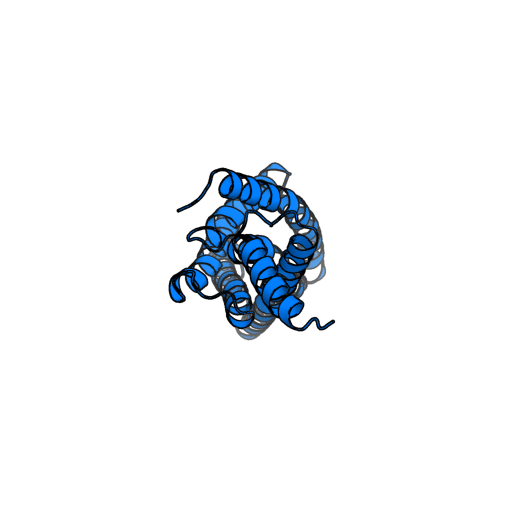
ATOM 592 C C . LEU A 1 77 ? -3.948 24.221 57.675 1.00 30.93 79 LEU A C 1
ATOM 593 O O . LEU A 1 77 ? -4.605 24.709 56.752 1.00 33.91 79 LEU A O 1
ATOM 598 N N . LEU A 1 78 ? -2.922 24.840 58.252 1.00 29.86 80 LEU A N 1
ATOM 599 C CA . LEU A 1 78 ? -2.453 26.157 57.825 1.00 30.51 80 LEU A CA 1
ATOM 600 C C . LEU A 1 78 ? -1.751 26.142 56.470 1.00 31.69 80 LEU A C 1
ATOM 601 O O . LEU A 1 78 ? -1.395 27.192 55.953 1.00 32.63 80 LEU A O 1
ATOM 606 N N . GLY A 1 79 ? -1.530 24.957 55.913 1.00 31.87 81 GLY A N 1
ATOM 607 C CA . GLY A 1 79 ? -1.048 24.857 54.548 1.00 37.41 81 GLY A CA 1
ATOM 608 C C . GLY A 1 79 ? 0.342 24.287 54.333 1.00 33.23 81 GLY A C 1
ATOM 609 O O . GLY A 1 79 ? 0.976 24.598 53.327 1.00 34.70 81 GLY A O 1
ATOM 610 N N . ASN A 1 80 ? 0.817 23.453 55.250 1.00 31.65 82 ASN A N 1
ATOM 611 C CA . ASN A 1 80 ? 2.071 22.730 55.020 1.00 31.67 82 ASN A CA 1
ATOM 612 C C . ASN A 1 80 ? 2.030 22.066 53.644 1.00 33.71 82 ASN A C 1
ATOM 613 O O . ASN A 1 80 ? 1.123 21.294 53.361 1.00 35.35 82 ASN A O 1
ATOM 618 N N . PRO A 1 81 ? 3.004 22.386 52.779 1.00 35.10 83 PRO A N 1
ATOM 619 C CA . PRO A 1 81 ? 3.002 21.944 51.374 1.00 44.90 83 PRO A CA 1
ATOM 620 C C . PRO A 1 81 ? 3.060 20.419 51.211 1.00 37.93 83 PRO A C 1
ATOM 621 O O . PRO A 1 81 ? 2.645 19.893 50.172 1.00 39.99 83 PRO A O 1
ATOM 625 N N . SER A 1 82 ? 3.563 19.720 52.221 1.00 38.55 84 SER A N 1
ATOM 626 C CA . SER A 1 82 ? 3.653 18.266 52.151 1.00 42.72 84 SER A CA 1
ATOM 627 C C . SER A 1 82 ? 2.348 17.600 52.582 1.00 44.51 84 SER A C 1
ATOM 628 O O . SER A 1 82 ? 2.247 16.376 52.607 1.00 48.38 84 SER A O 1
ATOM 631 N N . GLY A 1 83 ? 1.350 18.405 52.929 1.00 39.79 85 GLY A N 1
ATOM 632 C CA . GLY A 1 83 ? 0.074 17.871 53.367 1.00 37.12 85 GLY A CA 1
ATOM 633 C C . GLY A 1 83 ? 0.139 17.047 54.645 1.00 33.37 85 GLY A C 1
ATOM 634 O O . GLY A 1 83 ? 0.946 17.327 55.539 1.00 35.44 85 GLY A O 1
ATOM 635 N N . PRO A 1 84 ? -0.701 16.000 54.727 1.00 33.99 86 PRO A N 1
ATOM 636 C CA . PRO A 1 84 ? -0.871 15.191 55.940 1.00 32.68 86 PRO A CA 1
ATOM 637 C C . PRO A 1 84 ? 0.349 14.380 56.379 1.00 32.02 86 PRO A C 1
ATOM 638 O O . PRO A 1 84 ? 0.351 13.932 57.539 1.00 30.70 86 PRO A O 1
ATOM 642 N N . MET A 1 85 ? 1.356 14.195 55.530 1.00 33.06 87 MET A N 1
ATOM 643 C CA . MET A 1 85 ? 2.531 13.446 55.986 1.00 32.59 87 MET A CA 1
ATOM 644 C C . MET A 1 85 ? 3.247 14.202 57.130 1.00 31.08 87 MET A C 1
ATOM 645 O O . MET A 1 85 ? 3.965 13.594 57.923 1.00 29.59 87 MET A O 1
ATOM 650 N N . VAL A 1 86 ? 3.017 15.508 57.254 1.00 29.59 88 VAL A N 1
ATOM 651 C CA . VAL A 1 86 ? 3.611 16.239 58.366 1.00 27.79 88 VAL A CA 1
ATOM 652 C C . VAL A 1 86 ? 2.956 15.791 59.689 1.00 26.47 88 VAL A C 1
ATOM 653 O O . VAL A 1 86 ? 3.581 15.836 60.739 1.00 25.24 88 VAL A O 1
ATOM 657 N N . ILE A 1 87 ? 1.704 15.344 59.629 1.00 28.64 89 ILE A N 1
ATOM 658 C CA . ILE A 1 87 ? 1.035 14.834 60.822 1.00 26.20 89 ILE A CA 1
ATOM 659 C C . ILE A 1 87 ? 1.670 13.502 61.248 1.00 26.25 89 ILE A C 1
ATOM 660 O O . ILE A 1 87 ? 1.801 13.228 62.436 1.00 25.26 89 ILE A O 1
ATOM 665 N N . VAL A 1 88 ? 2.093 12.700 60.272 1.00 34.12 90 VAL A N 1
ATOM 666 C CA . VAL A 1 88 ? 2.796 11.459 60.569 1.00 27.96 90 VAL A CA 1
ATOM 667 C C . VAL A 1 88 ? 4.144 11.737 61.239 1.00 26.80 90 VAL A C 1
ATOM 668 O O . VAL A 1 88 ? 4.470 11.141 62.269 1.00 26.14 90 VAL A O 1
ATOM 672 N N . ILE A 1 89 ? 4.938 12.643 60.673 1.00 28.33 91 ILE A N 1
ATOM 673 C CA . ILE A 1 89 ? 6.234 12.896 61.297 1.00 27.53 91 ILE A CA 1
ATOM 674 C C . ILE A 1 89 ? 6.016 13.555 62.657 1.00 24.23 91 ILE A C 1
ATOM 675 O O . ILE A 1 89 ? 6.806 13.367 63.586 1.00 24.04 91 ILE A O 1
ATOM 680 N N . GLY A 1 90 ? 4.916 14.291 62.791 1.00 26.64 92 GLY A N 1
ATOM 681 C CA . GLY A 1 90 ? 4.555 14.873 64.077 1.00 22.53 92 GLY A CA 1
ATOM 682 C C . GLY A 1 90 ? 4.289 13.796 65.120 1.00 25.99 92 GLY A C 1
ATOM 683 O O . GLY A 1 90 ? 4.807 13.858 66.235 1.00 26.70 92 GLY A O 1
ATOM 684 N N . ILE A 1 91 ? 3.485 12.802 64.752 1.00 26.10 93 ILE A N 1
ATOM 685 C CA . ILE A 1 91 ? 3.217 11.665 65.626 1.00 25.45 93 ILE A CA 1
ATOM 686 C C . ILE A 1 91 ? 4.542 10.981 65.993 1.00 26.20 93 ILE A C 1
ATOM 687 O O . ILE A 1 91 ? 4.812 10.738 67.166 1.00 22.76 93 ILE A O 1
ATOM 692 N N . VAL A 1 92 ? 5.381 10.714 64.994 1.00 26.72 94 VAL A N 1
ATOM 693 C CA . VAL A 1 92 ? 6.665 10.048 65.236 1.00 24.30 94 VAL A CA 1
ATOM 694 C C . VAL A 1 92 ? 7.552 10.862 66.195 1.00 23.10 94 VAL A C 1
ATOM 695 O O . VAL A 1 92 ? 8.107 10.328 67.144 1.00 22.94 94 VAL A O 1
ATOM 699 N N . GLN A 1 93 ? 7.667 12.159 65.947 1.00 22.49 95 GLN A N 1
ATOM 700 C CA . GLN A 1 93 ? 8.453 13.031 66.810 1.00 23.22 95 GLN A CA 1
ATOM 701 C C . GLN A 1 93 ? 7.888 13.072 68.234 1.00 20.82 95 GLN A C 1
ATOM 702 O O . GLN A 1 93 ? 8.655 13.026 69.181 1.00 21.42 95 GLN A O 1
ATOM 708 N N . GLY A 1 94 ? 6.566 13.118 68.369 1.00 20.70 96 GLY A N 1
ATOM 709 C CA . GLY A 1 94 ? 5.924 13.125 69.677 1.00 20.80 96 GLY A CA 1
ATOM 710 C C . GLY A 1 94 ? 6.194 11.848 70.475 1.00 24.45 96 GLY A C 1
ATOM 711 O O . GLY A 1 94 ? 6.394 11.899 71.691 1.00 21.40 96 GLY A O 1
ATOM 712 N N . LEU A 1 95 ? 6.203 10.708 69.785 1.00 21.71 97 LEU A N 1
ATOM 713 C CA . LEU A 1 95 ? 6.497 9.411 70.399 1.00 22.24 97 LEU A CA 1
ATOM 714 C C . LEU A 1 95 ? 7.943 9.332 70.850 1.00 27.37 97 LEU A C 1
ATOM 715 O O . LEU A 1 95 ? 8.245 8.775 71.913 1.00 22.35 97 LEU A O 1
ATOM 720 N N . GLY A 1 96 ? 8.838 9.867 70.018 1.00 22.32 98 GLY A N 1
ATOM 721 C CA . GLY A 1 96 ? 10.253 9.934 70.356 1.00 22.55 98 GLY A CA 1
ATOM 722 C C . GLY A 1 96 ? 10.539 10.741 71.619 1.00 21.42 98 GLY A C 1
ATOM 723 O O . GLY A 1 96 ? 11.348 10.330 72.468 1.00 21.75 98 GLY A O 1
ATOM 724 N N . ALA A 1 97 ? 9.889 11.894 71.745 1.00 22.02 99 ALA A N 1
ATOM 725 C CA . ALA A 1 97 ? 10.014 12.717 72.962 1.00 20.94 99 ALA A CA 1
ATOM 726 C C . ALA A 1 97 ? 9.325 12.055 74.163 1.00 22.26 99 ALA A C 1
ATOM 727 O O . ALA A 1 97 ? 9.886 11.985 75.252 1.00 21.84 99 ALA A O 1
ATOM 729 N N . GLU A 1 98 ? 8.112 11.568 73.948 1.00 20.90 100 GLU A N 1
ATOM 730 C CA . GLU A 1 98 ? 7.340 10.932 75.005 1.00 21.11 100 GLU A CA 1
ATOM 731 C C . GLU A 1 98 ? 8.082 9.727 75.588 1.00 24.38 100 GLU A C 1
ATOM 732 O O . GLU A 1 98 ? 7.987 9.468 76.779 1.00 22.37 100 GLU A O 1
ATOM 738 N N . ALA A 1 99 ? 8.806 8.988 74.747 1.00 22.19 101 ALA A N 1
ATOM 739 C CA . ALA A 1 99 ? 9.524 7.801 75.210 1.00 27.84 101 ALA A CA 1
ATOM 740 C C . ALA A 1 99 ? 10.537 8.144 76.320 1.00 23.20 101 ALA A C 1
ATOM 741 O O . ALA A 1 99 ? 10.764 7.355 77.230 1.00 27.74 101 ALA A O 1
ATOM 743 N N . VAL A 1 100 ? 11.144 9.317 76.229 1.00 22.51 102 VAL A N 1
ATOM 744 C CA . VAL A 1 100 ? 12.124 9.748 77.230 1.00 22.78 102 VAL A CA 1
ATOM 745 C C . VAL A 1 100 ? 11.420 10.112 78.554 1.00 22.93 102 VAL A C 1
ATOM 746 O O . VAL A 1 100 ? 11.941 9.845 79.642 1.00 23.72 102 VAL A O 1
ATOM 750 N N . PHE A 1 101 ? 10.231 10.709 78.466 1.00 24.48 103 PHE A N 1
ATOM 751 C CA . PHE A 1 101 ? 9.490 11.033 79.693 1.00 22.90 103 PHE A CA 1
ATOM 752 C C . PHE A 1 101 ? 8.899 9.763 80.271 1.00 23.89 103 PHE A C 1
ATOM 753 O O . PHE A 1 101 ? 8.863 9.600 81.483 1.00 27.14 103 PHE A O 1
ATOM 761 N N . LEU A 1 102 ? 8.473 8.843 79.404 1.00 23.91 104 LEU A N 1
ATOM 762 C CA . LEU A 1 102 ? 8.072 7.517 79.857 1.00 26.66 104 LEU A CA 1
ATOM 763 C C . LEU A 1 102 ? 9.220 6.842 80.615 1.00 28.37 104 LEU A C 1
ATOM 764 O O . LEU A 1 102 ? 9.034 6.323 81.720 1.00 28.39 104 LEU A O 1
ATOM 769 N N . ALA A 1 103 ? 10.411 6.870 80.027 1.00 25.61 105 ALA A N 1
ATOM 770 C CA . ALA A 1 103 ? 11.561 6.184 80.601 1.00 28.49 105 ALA A CA 1
ATOM 771 C C . ALA A 1 103 ? 11.906 6.722 82.002 1.00 30.20 105 ALA A C 1
ATOM 772 O O . ALA A 1 103 ? 12.451 6.000 82.836 1.00 28.43 105 ALA A O 1
ATOM 774 N N . THR A 1 104 ? 11.597 7.992 82.242 1.00 26.44 106 THR A N 1
ATOM 775 C CA . THR A 1 104 ? 11.896 8.627 83.526 1.00 27.35 106 THR A CA 1
ATOM 776 C C . THR A 1 104 ? 10.612 8.846 84.341 1.00 29.41 106 THR A C 1
ATOM 777 O O . THR A 1 104 ? 10.576 9.675 85.253 1.00 25.54 106 THR A O 1
ATOM 781 N N . ARG A 1 105 ? 9.552 8.139 83.944 1.00 29.46 107 ARG A N 1
ATOM 782 C CA . ARG A 1 105 ? 8.303 8.032 84.701 1.00 26.97 107 ARG A CA 1
ATOM 783 C C . ARG A 1 105 ? 7.582 9.357 84.891 1.00 26.16 107 ARG A C 1
ATOM 784 O O . ARG A 1 105 ? 6.845 9.538 85.872 1.00 26.41 107 ARG A O 1
ATOM 792 N N . TRP A 1 106 ? 7.807 10.278 83.960 1.00 26.32 108 TRP A N 1
ATOM 793 C CA . TRP A 1 106 ? 7.187 11.596 83.979 1.00 28.13 108 TRP A CA 1
ATOM 794 C C . TRP A 1 106 ? 7.456 12.329 85.294 1.00 26.33 108 TRP A C 1
ATOM 795 O O . TRP A 1 106 ? 6.687 13.200 85.688 1.00 25.12 108 TRP A O 1
ATOM 806 N N . LYS A 1 107 ? 8.569 11.987 85.943 1.00 26.09 109 LYS A N 1
ATOM 807 C CA . LYS A 1 107 ? 8.972 12.616 87.204 1.00 28.58 109 LYS A CA 1
ATOM 808 C C . LYS A 1 107 ? 10.256 13.438 87.101 1.00 30.71 109 LYS A C 1
ATOM 809 O O . LYS A 1 107 ? 10.704 13.989 88.098 1.00 31.22 109 LYS A O 1
ATOM 815 N N . ALA A 1 108 ? 10.870 13.481 85.922 1.00 29.37 110 ALA A N 1
ATOM 816 C CA . ALA A 1 108 ? 12.162 14.151 85.757 1.00 29.75 110 ALA A CA 1
ATOM 817 C C . ALA A 1 108 ? 12.125 15.234 84.679 1.00 28.21 110 ALA A C 1
ATOM 818 O O . ALA A 1 108 ? 11.853 14.952 83.504 1.00 24.73 110 ALA A O 1
ATOM 820 N N . TYR A 1 109 ? 12.424 16.469 85.068 1.00 25.36 111 TYR A N 1
ATOM 821 C CA . TYR A 1 109 ? 12.344 17.575 84.121 1.00 28.83 111 TYR A CA 1
ATOM 822 C C . TYR A 1 109 ? 13.580 18.470 84.158 1.00 27.02 111 TYR A C 1
ATOM 823 O O . TYR A 1 109 ? 13.541 19.614 83.719 1.00 28.06 111 TYR A O 1
ATOM 832 N N . SER A 1 110 ? 14.692 17.911 84.632 1.00 27.89 112 SER A N 1
ATOM 833 C CA . SER A 1 110 ?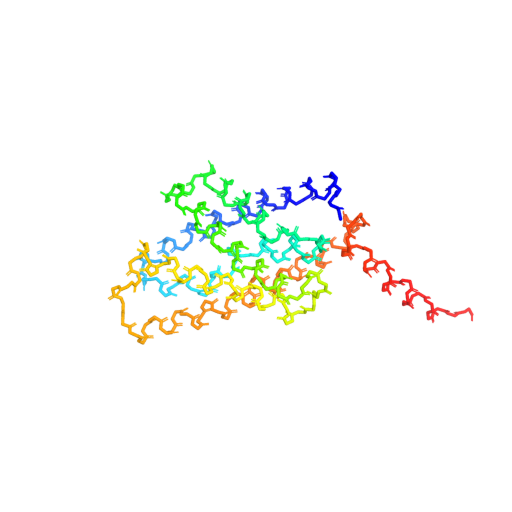 15.977 18.592 84.563 1.00 30.00 112 SER A CA 1
ATOM 834 C C . SER A 1 110 ? 16.386 18.782 83.088 1.00 33.91 112 SER A C 1
ATOM 835 O O . SER A 1 110 ? 15.893 18.084 82.199 1.00 29.61 112 SER A O 1
ATOM 838 N N . LEU A 1 111 ? 17.282 19.733 82.844 1.00 31.28 113 LEU A N 1
ATOM 839 C CA . LEU A 1 111 ? 17.687 20.086 81.486 1.00 30.53 113 LEU A CA 1
ATOM 840 C C . LEU A 1 111 ? 18.204 18.893 80.667 1.00 26.92 113 LEU A C 1
ATOM 841 O O . LEU A 1 111 ? 17.845 18.752 79.503 1.00 25.84 113 LEU A O 1
ATOM 846 N N . PRO A 1 112 ? 19.053 18.048 81.268 1.00 28.04 114 PRO A N 1
ATOM 847 C CA . PRO A 1 112 ? 19.545 16.862 80.555 1.00 33.13 114 PRO A CA 1
ATOM 848 C C . PRO A 1 112 ? 18.409 15.953 80.073 1.00 35.80 114 PRO A C 1
ATOM 849 O O . PRO A 1 112 ? 18.522 15.384 78.984 1.00 26.16 114 PRO A O 1
ATOM 853 N N . VAL A 1 113 ? 17.340 15.824 80.859 1.00 26.73 115 VAL A N 1
ATOM 854 C CA . VAL A 1 113 ? 16.206 15.021 80.430 1.00 25.98 115 VAL A CA 1
ATOM 855 C C . VAL A 1 113 ? 15.434 15.717 79.294 1.00 24.67 115 VAL A C 1
ATOM 856 O O . VAL A 1 113 ? 15.013 15.061 78.349 1.00 24.07 115 VAL A O 1
ATOM 860 N N . LEU A 1 114 ? 15.271 17.037 79.382 1.00 24.87 116 LEU A N 1
ATOM 861 C CA . LEU A 1 114 ? 14.631 17.792 78.305 1.00 26.93 116 LEU A CA 1
ATOM 862 C C . LEU A 1 114 ? 15.438 17.655 77.006 1.00 26.93 116 LEU A C 1
ATOM 863 O O . LEU A 1 114 ? 14.874 17.476 75.921 1.00 22.49 116 LEU A O 1
ATOM 868 N N . MET A 1 115 ? 16.759 17.727 77.126 1.00 24.33 117 MET A N 1
ATOM 869 C CA . MET A 1 115 ? 17.625 17.612 75.956 1.00 24.88 117 MET A CA 1
ATOM 870 C C . MET A 1 115 ? 17.546 16.214 75.343 1.00 25.20 117 MET A C 1
ATOM 871 O O . MET A 1 115 ? 17.434 16.085 74.121 1.00 26.98 117 MET A O 1
ATOM 876 N N . LEU A 1 116 ? 17.570 15.182 76.190 1.00 26.46 118 LEU A N 1
ATOM 877 C CA . LEU A 1 116 ? 17.345 13.810 75.745 1.00 27.33 118 LEU A CA 1
ATOM 878 C C . LEU A 1 116 ? 16.011 13.644 75.018 1.00 23.01 118 LEU A C 1
ATOM 879 O O . LEU A 1 116 ? 15.911 12.902 74.058 1.00 22.80 118 LEU A O 1
ATOM 884 N N . ALA A 1 117 ? 14.982 14.297 75.530 1.00 22.77 119 ALA A N 1
ATOM 885 C CA . ALA A 1 117 ? 13.661 14.228 74.926 1.00 25.67 119 ALA A CA 1
ATOM 886 C C . ALA A 1 117 ? 13.710 14.811 73.503 1.00 25.54 119 ALA A C 1
ATOM 887 O O . ALA A 1 117 ? 13.195 14.206 72.561 1.00 22.59 119 ALA A O 1
ATOM 889 N N . GLY A 1 118 ? 14.338 15.981 73.368 1.00 22.15 120 GLY A N 1
ATOM 890 C CA . GLY A 1 118 ? 14.622 16.569 72.069 1.00 23.10 120 GLY A CA 1
ATOM 891 C C . GLY A 1 118 ? 15.337 15.586 71.150 1.00 22.76 120 GLY A C 1
ATOM 892 O O . GLY A 1 118 ? 14.938 15.404 69.994 1.00 23.55 120 GLY A O 1
ATOM 893 N N . MET A 1 119 ? 16.380 14.939 71.670 1.00 23.57 121 MET A N 1
ATOM 894 C CA . MET A 1 119 ? 17.152 13.959 70.900 1.00 22.00 121 MET A CA 1
ATOM 895 C C . MET A 1 119 ? 16.331 12.722 70.530 1.00 23.64 121 MET A C 1
ATOM 896 O O . MET A 1 119 ? 16.571 12.099 69.489 1.00 22.38 121 MET A O 1
ATOM 901 N N . GLY A 1 120 ? 15.371 12.367 71.382 1.00 22.01 122 GLY A N 1
ATOM 902 C CA . GLY A 1 120 ? 14.455 11.279 71.082 1.00 22.24 122 GLY A CA 1
ATOM 903 C C . GLY A 1 120 ? 13.662 11.597 69.823 1.00 23.89 122 GLY A C 1
ATOM 904 O O . GLY A 1 120 ? 13.474 10.742 68.956 1.00 23.71 122 GLY A O 1
ATOM 905 N N . SER A 1 121 ? 13.207 12.840 69.712 1.00 24.53 123 SER A N 1
ATOM 906 C CA . SER A 1 121 ? 12.492 13.261 68.515 1.00 24.23 123 SER A CA 1
ATOM 907 C C . SER A 1 121 ? 13.436 13.257 67.308 1.00 21.44 123 SER A C 1
ATOM 908 O O . SER A 1 121 ? 13.035 12.888 66.217 1.00 21.70 123 SER A O 1
ATOM 911 N N . SER A 1 122 ? 14.677 13.682 67.526 1.00 21.31 124 SER A N 1
ATOM 912 C CA . SER A 1 122 ? 15.690 13.673 66.480 1.00 21.47 124 SER A CA 1
ATOM 913 C C . SER A 1 122 ? 15.847 12.261 65.899 1.00 21.79 124 SER A C 1
ATOM 914 O O . SER A 1 122 ? 15.814 12.072 64.688 1.00 22.01 124 SER A O 1
ATOM 917 N N . VAL A 1 123 ? 16.009 11.278 66.775 1.00 22.10 125 VAL A N 1
ATOM 918 C CA . VAL A 1 123 ? 16.183 9.902 66.348 1.00 22.54 125 VAL A CA 1
ATOM 919 C C . VAL A 1 123 ? 14.941 9.355 65.632 1.00 24.89 125 VAL A C 1
ATOM 920 O O . VAL A 1 123 ? 15.052 8.732 64.562 1.00 23.17 125 VAL A O 1
ATOM 924 N N . ALA A 1 124 ? 13.766 9.579 66.217 1.00 22.70 126 ALA A N 1
ATOM 925 C CA . ALA A 1 124 ? 12.519 9.075 65.641 1.00 26.39 126 ALA A CA 1
ATOM 926 C C . ALA A 1 124 ? 12.251 9.671 64.247 1.00 25.31 126 ALA A C 1
ATOM 927 O O . ALA A 1 124 ? 11.828 8.964 63.332 1.00 24.04 126 ALA A O 1
ATOM 929 N N . SER A 1 125 ? 12.483 10.974 64.103 1.00 22.79 127 SER A N 1
ATOM 930 C CA . SER A 1 125 ? 12.258 11.622 62.826 1.00 23.08 127 SER A CA 1
ATOM 931 C C . SER A 1 125 ? 13.297 11.139 61.825 1.00 23.28 127 SER A C 1
ATOM 932 O O . SER A 1 125 ? 13.010 11.061 60.648 1.00 23.90 127 SER A O 1
ATOM 935 N N . PHE A 1 126 ? 14.499 10.805 62.287 1.00 22.98 128 PHE A N 1
ATOM 936 C CA . PHE A 1 126 ? 15.523 10.325 61.353 1.00 23.36 128 PHE A CA 1
ATOM 937 C C . PHE A 1 126 ? 15.115 8.949 60.800 1.00 24.17 128 PHE A C 1
ATOM 938 O O . PHE A 1 126 ? 15.254 8.674 59.610 1.00 24.66 128 PHE A O 1
ATOM 946 N N . ILE A 1 127 ? 14.573 8.103 61.669 1.00 24.20 129 ILE A N 1
ATOM 947 C CA . ILE A 1 127 ? 14.032 6.824 61.229 1.00 27.41 129 ILE A CA 1
ATOM 948 C C . ILE A 1 127 ? 12.949 7.037 60.176 1.00 25.75 129 ILE A C 1
ATOM 949 O O . ILE A 1 127 ? 12.978 6.402 59.112 1.00 26.59 129 ILE A O 1
ATOM 954 N N . TYR A 1 128 ? 12.012 7.940 60.475 1.00 25.52 130 TYR A N 1
ATOM 955 C CA . TYR A 1 128 ? 10.946 8.291 59.544 1.00 26.35 130 TYR A CA 1
ATOM 956 C C . TYR A 1 128 ? 11.515 8.687 58.170 1.00 26.96 130 TYR A C 1
ATOM 957 O O . TYR A 1 128 ? 11.044 8.216 57.133 1.00 27.81 130 TYR A O 1
ATOM 966 N N . ASP A 1 129 ? 12.534 9.542 58.178 1.00 25.85 131 ASP A N 1
ATOM 967 C CA . ASP A 1 129 ? 13.110 10.036 56.930 1.00 30.89 131 ASP A CA 1
ATOM 968 C C . ASP A 1 129 ? 13.781 8.949 56.089 1.00 28.33 131 ASP A C 1
ATOM 969 O O . ASP A 1 129 ? 13.770 9.013 54.857 1.00 27.86 131 ASP A O 1
ATOM 974 N N . LEU A 1 130 ? 14.377 7.962 56.752 1.00 26.67 132 LEU A N 1
ATOM 975 C CA . LEU A 1 130 ? 14.966 6.827 56.043 1.00 27.47 132 LEU A CA 1
ATOM 976 C C . LEU A 1 130 ? 13.890 6.002 55.322 1.00 28.71 132 LEU A C 1
ATOM 977 O O . LEU A 1 130 ? 14.159 5.382 54.309 1.00 29.68 132 LEU A O 1
ATOM 982 N N . PHE A 1 131 ? 12.671 6.002 55.854 1.00 28.88 133 PHE A N 1
ATOM 983 C CA . PHE A 1 131 ? 11.563 5.321 55.193 1.00 34.85 133 PHE A CA 1
ATOM 984 C C . PHE A 1 131 ? 10.936 6.154 54.081 1.00 31.20 133 PHE A C 1
ATOM 985 O O . PHE A 1 131 ? 10.607 5.634 53.015 1.00 32.66 133 PHE A O 1
ATOM 993 N N . VAL A 1 132 ? 10.780 7.446 54.339 1.00 30.47 134 VAL A N 1
ATOM 994 C CA . VAL A 1 132 ? 9.862 8.255 53.564 1.00 31.53 134 VAL A CA 1
ATOM 995 C C . VAL A 1 132 ? 10.526 9.355 52.748 1.00 31.45 134 VAL A C 1
ATOM 996 O O . VAL A 1 132 ? 10.082 9.644 51.646 1.00 32.87 134 VAL A O 1
ATOM 1000 N N . SER A 1 133 ? 11.589 9.949 53.291 1.00 30.06 135 SER A N 1
ATOM 1001 C CA . SER A 1 133 ? 12.094 11.225 52.784 1.00 33.89 135 SER A CA 1
ATOM 1002 C C . SER A 1 133 ? 13.334 11.107 51.899 1.00 30.35 135 SER A C 1
ATOM 1003 O O . SER A 1 133 ? 14.022 12.100 51.657 1.00 30.28 135 SER A O 1
ATOM 1006 N N . GLY A 1 134 ? 13.605 9.897 51.420 1.00 30.86 136 GLY A N 1
ATOM 1007 C CA . GLY A 1 134 ? 14.710 9.662 50.506 1.00 34.58 136 GLY A CA 1
ATOM 1008 C C . GLY A 1 134 ? 16.082 9.618 51.158 1.00 33.79 136 GLY A C 1
ATOM 1009 O O . GLY A 1 134 ? 17.092 9.622 50.456 1.00 33.06 136 GLY A O 1
ATOM 1010 N N . TYR A 1 135 ? 16.131 9.561 52.492 1.00 29.10 137 TYR A N 1
ATOM 1011 C CA . TYR A 1 135 ? 17.411 9.526 53.197 1.00 28.37 137 TYR A CA 1
ATOM 1012 C C . TYR A 1 135 ? 18.172 8.234 52.942 1.00 28.86 137 TYR A C 1
ATOM 1013 O O . TYR A 1 135 ? 19.385 8.190 53.071 1.00 29.06 137 TYR A O 1
ATOM 1022 N N . ALA A 1 136 ? 17.455 7.182 52.571 1.00 29.49 138 ALA A N 1
ATOM 1023 C CA . ALA A 1 136 ? 18.082 5.889 52.363 1.00 30.14 138 ALA A CA 1
ATOM 1024 C C . ALA A 1 136 ? 19.014 5.900 51.142 1.00 31.17 138 ALA A C 1
ATOM 1025 O O . ALA A 1 136 ? 19.826 4.997 50.969 1.00 35.90 138 ALA A O 1
ATOM 1027 N N . ALA A 1 137 ? 18.899 6.936 50.316 1.00 34.04 139 ALA A N 1
ATOM 1028 C CA . ALA A 1 137 ? 19.740 7.094 49.136 1.00 34.28 139 ALA A CA 1
ATOM 1029 C C . ALA A 1 137 ? 21.123 7.678 49.447 1.00 33.66 139 ALA A C 1
ATOM 1030 O O . ALA A 1 137 ? 22.005 7.672 48.581 1.00 34.97 139 ALA A O 1
ATOM 1032 N N . TYR A 1 138 ? 21.311 8.169 50.675 1.00 31.33 140 TYR A N 1
ATOM 1033 C CA . TYR A 1 138 ? 22.518 8.922 51.035 1.00 31.35 140 TYR A CA 1
ATOM 1034 C C . TYR A 1 138 ? 23.623 8.030 51.608 1.00 35.01 140 TYR A C 1
ATOM 1035 O O . TYR A 1 138 ? 23.370 6.906 52.050 1.00 33.84 140 TYR A O 1
ATOM 1044 N N . SER A 1 139 ? 24.847 8.547 51.594 1.00 32.27 141 SER A N 1
ATOM 1045 C CA . SER A 1 139 ? 26.009 7.813 52.099 1.00 38.13 141 SER A CA 1
ATOM 1046 C C . SER A 1 139 ? 26.047 7.772 53.630 1.00 31.95 141 SER A C 1
ATOM 1047 O O . SER A 1 139 ? 25.431 8.610 54.298 1.00 30.89 141 SER A O 1
ATOM 1050 N N . PRO A 1 140 ? 26.787 6.801 54.190 1.00 32.54 142 PRO A N 1
ATOM 1051 C CA . PRO A 1 140 ? 26.948 6.739 55.646 1.00 32.22 142 PRO A CA 1
ATOM 1052 C C . PRO A 1 140 ? 27.526 8.033 56.222 1.00 32.01 142 PRO A C 1
ATOM 1053 O O . PRO A 1 140 ? 27.049 8.493 57.256 1.00 31.01 142 PRO A O 1
ATOM 1057 N N . GLY A 1 141 ? 28.520 8.615 55.558 1.00 33.27 143 GLY A N 1
ATOM 1058 C CA . GLY A 1 141 ? 29.110 9.858 56.029 1.00 33.63 143 GLY A CA 1
ATOM 1059 C C . GLY A 1 141 ? 28.124 11.026 56.096 1.00 32.40 143 GLY A C 1
ATOM 1060 O O . GLY A 1 141 ? 28.049 11.744 57.086 1.00 31.91 143 GLY A O 1
ATOM 1061 N N . TYR A 1 142 ? 27.373 11.216 55.023 1.00 32.12 144 TYR A N 1
ATOM 1062 C CA . TYR A 1 142 ? 26.378 12.273 54.962 1.00 31.38 144 TYR A CA 1
ATOM 1063 C C . TYR A 1 142 ? 25.285 12.065 56.004 1.00 29.63 144 TYR A C 1
ATOM 1064 O O . TYR A 1 142 ? 24.864 13.009 56.672 1.00 29.00 144 TYR A O 1
ATOM 1073 N N . LEU A 1 143 ? 24.813 10.827 56.104 1.00 29.16 145 LEU A N 1
ATOM 1074 C CA . LEU A 1 143 ? 23.756 10.496 57.057 1.00 27.91 145 LEU A CA 1
ATOM 1075 C C . LEU A 1 143 ? 24.237 10.694 58.489 1.00 27.64 145 LEU A C 1
ATOM 1076 O O . LEU A 1 143 ? 23.512 11.233 59.324 1.00 26.73 145 LEU A O 1
ATOM 1081 N N . LEU A 1 144 ? 25.460 10.254 58.758 1.00 28.64 146 LEU A N 1
ATOM 1082 C CA . LEU A 1 144 ? 26.041 10.375 60.083 1.00 28.82 146 LEU A CA 1
ATOM 1083 C C . LEU A 1 144 ? 26.168 11.842 60.478 1.00 28.74 146 LEU A C 1
ATOM 1084 O O . LEU A 1 144 ? 25.835 12.224 61.601 1.00 29.51 146 LEU A O 1
ATOM 1089 N N . ILE A 1 145 ? 26.644 12.667 59.554 1.00 29.51 147 ILE A N 1
ATOM 1090 C CA . ILE A 1 145 ? 26.780 14.088 59.831 1.00 29.74 147 ILE A CA 1
ATOM 1091 C C . ILE A 1 145 ? 25.407 14.728 60.092 1.00 28.32 147 ILE A C 1
ATOM 1092 O O . ILE A 1 145 ? 25.248 15.519 61.026 1.00 28.04 147 ILE A O 1
ATOM 1097 N N . MET A 1 146 ? 24.408 14.360 59.296 1.00 27.60 148 MET A N 1
ATOM 1098 C CA . MET A 1 146 ? 23.074 14.937 59.465 1.00 27.81 148 MET A CA 1
ATOM 1099 C C . MET A 1 146 ? 22.437 14.514 60.799 1.00 26.40 148 MET A C 1
ATOM 1100 O O . MET A 1 146 ? 21.822 15.334 61.471 1.00 25.00 148 MET A O 1
ATOM 1105 N N . LEU A 1 147 ? 22.583 13.243 61.167 1.00 25.76 149 LEU A N 1
ATOM 1106 C CA . LEU A 1 147 ? 22.056 12.766 62.443 1.00 24.72 149 LEU A CA 1
ATOM 1107 C C . LEU A 1 147 ? 22.691 13.499 63.624 1.00 24.96 149 LEU A C 1
ATOM 1108 O O . LEU A 1 147 ? 21.998 13.887 64.568 1.00 24.33 149 LEU A O 1
ATOM 1113 N N . VAL A 1 148 ? 24.008 13.666 63.574 1.00 26.08 150 VAL A N 1
ATOM 1114 C CA . VAL A 1 148 ? 24.711 14.357 64.639 1.00 32.45 150 VAL A CA 1
ATOM 1115 C C . VAL A 1 148 ? 24.207 15.799 64.774 1.00 26.38 150 VAL A C 1
ATOM 1116 O O . VAL A 1 148 ? 23.895 16.255 65.881 1.00 26.10 150 VAL A O 1
ATOM 1120 N N . ILE A 1 149 ? 24.128 16.509 63.648 1.00 26.59 151 ILE A N 1
ATOM 1121 C CA . ILE A 1 149 ? 23.576 17.860 63.643 1.00 26.49 151 ILE A CA 1
ATOM 1122 C C . ILE A 1 149 ? 22.139 17.868 64.173 1.00 33.20 151 ILE A C 1
ATOM 1123 O O . ILE A 1 149 ? 21.776 18.719 64.983 1.00 25.03 151 ILE A O 1
ATOM 1128 N N . ARG A 1 150 ? 21.319 16.921 63.729 1.00 24.38 152 ARG A N 1
ATOM 1129 C CA . ARG A 1 150 ? 19.936 16.900 64.194 1.00 28.62 152 ARG A CA 1
ATOM 1130 C C . ARG A 1 150 ? 19.855 16.582 65.694 1.00 23.06 152 ARG A C 1
ATOM 1131 O O . ARG A 1 150 ? 18.983 17.105 66.390 1.00 23.19 152 ARG A O 1
ATOM 1139 N N . LEU A 1 151 ? 20.748 15.727 66.183 1.00 23.44 153 LEU A N 1
ATOM 1140 C CA . LEU A 1 151 ? 20.775 15.420 67.611 1.00 23.42 153 LEU A CA 1
ATOM 1141 C C . LEU A 1 151 ? 21.120 16.674 68.427 1.00 23.84 153 LEU A C 1
ATOM 1142 O O . LEU A 1 151 ? 20.481 16.970 69.438 1.00 23.51 153 LEU A O 1
ATOM 1147 N N . ILE A 1 152 ? 22.116 17.425 67.973 1.00 24.74 154 ILE A N 1
ATOM 1148 C CA . ILE A 1 152 ? 22.507 18.640 68.676 1.00 27.33 154 ILE A CA 1
ATOM 1149 C C . ILE A 1 152 ? 21.388 19.680 68.648 1.00 24.84 154 ILE A C 1
ATOM 1150 O O . ILE A 1 152 ? 21.101 20.338 69.658 1.00 24.92 154 ILE A O 1
ATOM 1155 N N . SER A 1 153 ? 20.756 19.811 67.487 1.00 24.41 155 SER A N 1
ATOM 1156 C CA . SER A 1 153 ? 19.675 20.768 67.293 1.00 24.49 155 SER A CA 1
ATOM 1157 C C . SER A 1 153 ? 18.462 20.405 68.160 1.00 27.62 155 SER A C 1
ATOM 1158 O O . SER A 1 153 ? 17.808 21.282 68.718 1.00 23.20 155 SER A O 1
ATOM 1161 N N . GLY A 1 154 ? 18.167 19.110 68.260 1.00 22.57 156 GLY A N 1
ATOM 1162 C CA . GLY A 1 154 ? 17.126 18.638 69.154 1.00 21.98 156 GLY A CA 1
ATOM 1163 C C . GLY A 1 154 ? 17.456 18.973 70.610 1.00 25.43 156 GLY A C 1
ATOM 1164 O O . GLY A 1 154 ? 16.600 19.426 71.362 1.00 23.12 156 GLY A O 1
ATOM 1165 N N . ALA A 1 155 ? 18.704 18.759 71.008 1.00 25.90 157 ALA A N 1
ATOM 1166 C CA . ALA A 1 155 ? 19.114 19.052 72.385 1.00 24.34 157 ALA A CA 1
ATOM 1167 C C . ALA A 1 155 ? 18.982 20.559 72.667 1.00 25.70 157 ALA A C 1
ATOM 1168 O O . ALA A 1 155 ? 18.480 20.955 73.723 1.00 24.88 157 ALA A O 1
ATOM 1170 N N . LEU A 1 156 ? 19.384 21.386 71.700 1.00 24.30 158 LEU A N 1
ATOM 1171 C CA . LEU A 1 156 ? 19.475 22.825 71.924 1.00 25.10 158 LEU A CA 1
ATOM 1172 C C . LEU A 1 156 ? 18.198 23.617 71.594 1.00 26.28 158 LEU A C 1
ATOM 1173 O O . LEU A 1 156 ? 17.771 24.446 72.394 1.00 28.47 158 LEU A O 1
ATOM 1178 N N . LEU A 1 157 ? 17.605 23.375 70.425 1.00 25.49 159 LEU A N 1
ATOM 1179 C CA . LEU A 1 157 ? 16.449 24.153 69.974 1.00 24.11 159 LEU A CA 1
ATOM 1180 C C . LEU A 1 157 ? 15.123 23.619 70.496 1.00 23.32 159 LEU A C 1
ATOM 1181 O O . LEU A 1 157 ? 14.124 24.322 70.470 1.00 26.60 159 LEU A O 1
ATOM 1186 N N . ALA A 1 158 ? 15.106 22.372 70.948 1.00 22.65 160 ALA A N 1
ATOM 1187 C CA . ALA A 1 158 ? 13.915 21.848 71.599 1.00 22.20 160 ALA A CA 1
ATOM 1188 C C . ALA A 1 158 ? 14.117 21.808 73.114 1.00 24.81 160 ALA A C 1
ATOM 1189 O O . ALA A 1 158 ? 13.375 22.456 73.852 1.00 24.91 160 ALA A O 1
ATOM 1191 N N . GLY A 1 159 ? 15.133 21.080 73.572 1.00 24.44 161 GLY A N 1
ATOM 1192 C CA . GLY A 1 159 ? 15.367 20.915 75.000 1.00 23.68 161 GLY A CA 1
ATOM 1193 C C . GLY A 1 159 ? 15.699 22.214 75.733 1.00 30.42 161 GLY A C 1
ATOM 1194 O O . GLY A 1 159 ? 14.960 22.644 76.619 1.00 24.35 161 GLY A O 1
ATOM 1195 N N . LEU A 1 160 ? 16.811 22.839 75.368 1.00 24.22 162 LEU A N 1
ATOM 1196 C CA . LEU A 1 160 ? 17.252 24.056 76.040 1.00 25.28 162 LEU A CA 1
ATOM 1197 C C . LEU A 1 160 ? 16.344 25.260 75.744 1.00 25.81 162 LEU A C 1
ATOM 1198 O O . LEU A 1 160 ? 15.937 25.977 76.653 1.00 25.89 162 LEU A O 1
ATOM 1203 N N . LEU A 1 161 ? 16.047 25.482 74.470 1.00 25.08 163 LEU A N 1
ATOM 1204 C CA . LEU A 1 161 ? 15.200 26.600 74.081 1.00 25.44 163 LEU A CA 1
ATOM 1205 C C . LEU A 1 161 ? 13.768 26.420 74.601 1.00 24.93 163 LEU A C 1
ATOM 1206 O O . LEU A 1 161 ? 13.108 27.389 74.954 1.00 25.55 163 LEU A O 1
ATOM 1211 N N . GLY A 1 162 ? 13.310 25.176 74.645 1.00 24.04 164 GLY A N 1
ATOM 1212 C CA . GLY A 1 162 ? 11.997 24.858 75.174 1.00 23.82 164 GLY A CA 1
ATOM 1213 C C . GLY A 1 162 ? 11.903 25.176 76.659 1.00 24.25 164 GLY A C 1
ATOM 1214 O O . GLY A 1 162 ? 10.900 25.705 77.121 1.00 24.62 164 GLY A O 1
ATOM 1215 N N . LYS A 1 163 ? 12.961 24.861 77.402 1.00 26.18 165 LYS A N 1
ATOM 1216 C CA . LYS A 1 163 ? 12.997 25.198 78.819 1.00 26.25 165 LYS A CA 1
ATOM 1217 C C . LYS A 1 163 ? 13.008 26.717 79.014 1.00 29.79 165 LYS A C 1
ATOM 1218 O O . LYS A 1 163 ? 12.285 27.237 79.861 1.00 26.60 165 LYS A O 1
ATOM 1224 N N . ALA A 1 164 ? 13.821 27.412 78.223 1.00 26.51 166 ALA A N 1
ATOM 1225 C CA . ALA A 1 164 ? 13.908 28.868 78.290 1.00 28.05 166 ALA A CA 1
ATOM 1226 C C . ALA A 1 164 ? 12.568 29.556 78.003 1.00 27.79 166 ALA A C 1
ATOM 1227 O O . ALA A 1 164 ? 12.163 30.466 78.717 1.00 28.71 166 ALA A O 1
ATOM 1229 N N . VAL A 1 165 ? 11.896 29.133 76.941 1.00 31.28 167 VAL A N 1
ATOM 1230 C CA . VAL A 1 165 ? 10.587 29.677 76.629 1.00 27.40 167 VAL A CA 1
ATOM 1231 C C . VAL A 1 165 ? 9.595 29.441 77.784 1.00 27.43 167 VAL A C 1
ATOM 1232 O O . VAL A 1 165 ? 8.877 30.350 78.202 1.00 28.37 167 VAL A O 1
ATOM 1236 N N . SER A 1 166 ? 9.571 28.209 78.282 1.00 26.58 168 SER A N 1
ATOM 1237 C CA . SER A 1 166 ? 8.654 27.803 79.347 1.00 27.98 168 SER A CA 1
ATOM 1238 C C . SER A 1 166 ? 8.888 28.610 80.615 1.00 28.58 168 SER A C 1
ATOM 1239 O O . SER A 1 166 ? 7.939 29.114 81.219 1.00 28.38 168 SER A O 1
ATOM 1242 N N . ASP A 1 167 ? 10.159 28.733 80.995 1.00 27.84 169 ASP A N 1
ATOM 1243 C CA . ASP A 1 167 ? 10.554 29.508 82.168 1.00 28.97 169 ASP A CA 1
ATOM 1244 C C . ASP A 1 167 ? 10.113 30.965 82.029 1.00 30.06 169 ASP A C 1
ATOM 1245 O O . ASP A 1 167 ? 9.576 31.556 82.981 1.00 30.99 169 ASP A O 1
ATOM 1250 N N . SER A 1 168 ? 10.347 31.534 80.845 1.00 30.12 170 SER A N 1
ATOM 1251 C CA . SER A 1 168 ? 9.934 32.907 80.557 1.00 31.37 170 SER A CA 1
ATOM 1252 C C . SER A 1 168 ? 8.433 33.085 80.747 1.00 31.65 170 SER A C 1
ATOM 1253 O O . SER A 1 168 ? 7.993 34.055 81.339 1.00 32.91 170 SER A O 1
ATOM 1256 N N . LEU A 1 169 ? 7.652 32.136 80.245 1.00 30.68 171 LEU A N 1
ATOM 1257 C CA . LEU A 1 169 ? 6.206 32.161 80.451 1.00 31.15 171 LEU A CA 1
ATOM 1258 C C . LEU A 1 169 ? 5.858 32.055 81.939 1.00 31.59 171 LEU A C 1
ATOM 1259 O O . LEU A 1 169 ? 5.024 32.807 82.441 1.00 32.78 171 LEU A O 1
ATOM 1264 N N . ALA A 1 170 ? 6.502 31.118 82.636 1.00 33.24 172 ALA A N 1
ATOM 1265 C CA . ALA A 1 170 ? 6.271 30.939 84.072 1.00 31.39 172 ALA A CA 1
ATOM 1266 C C . ALA A 1 170 ? 6.453 32.238 84.848 1.00 32.81 172 ALA A C 1
ATOM 1267 O O . ALA A 1 170 ? 5.692 32.522 85.763 1.00 33.75 172 ALA A O 1
ATOM 1269 N N . TYR A 1 171 ? 7.452 33.022 84.460 1.00 34.13 173 TYR A N 1
ATOM 1270 C CA . TYR A 1 171 ? 7.726 34.306 85.094 1.00 39.01 173 TYR A CA 1
ATOM 1271 C C . TYR A 1 171 ? 6.627 35.358 84.845 1.00 39.98 173 TYR A C 1
ATOM 1272 O O . TYR A 1 171 ? 6.575 36.360 85.545 1.00 37.8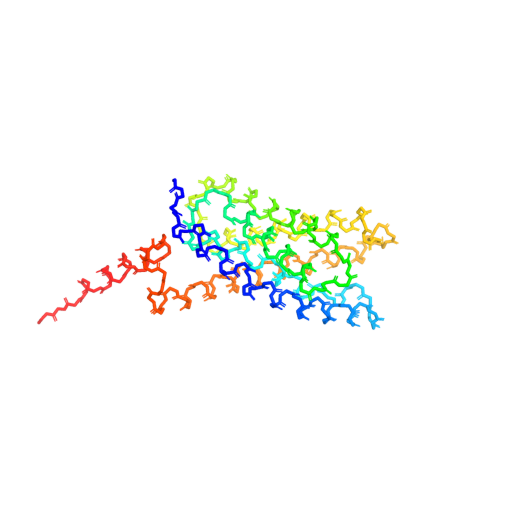0 173 TYR A O 1
ATOM 1281 N N . THR A 1 172 ? 5.755 35.150 83.859 1.00 40.96 174 THR A N 1
ATOM 1282 C CA . THR A 1 172 ? 4.673 36.117 83.617 1.00 36.83 174 THR A CA 1
ATOM 1283 C C . THR A 1 172 ? 3.512 35.900 84.587 1.00 46.13 174 THR A C 1
ATOM 1284 O O . THR A 1 172 ? 2.675 36.783 84.774 1.00 50.63 174 THR A O 1
ATOM 1288 N N . GLY A 1 173 ? 3.470 34.722 85.202 1.00 44.88 175 GLY A N 1
ATOM 1289 C CA . GLY A 1 173 ? 2.389 34.363 86.101 1.00 48.49 175 GLY A CA 1
ATOM 1290 C C . GLY A 1 173 ? 1.322 33.489 85.450 1.00 51.29 175 GLY A C 1
ATOM 1291 O O . GLY A 1 173 ? 0.452 32.945 86.127 1.00 49.77 175 GLY A O 1
ATOM 1292 N N . VAL A 1 174 ? 1.388 33.338 84.133 1.00 43.60 176 VAL A N 1
ATOM 1293 C CA . VAL A 1 174 ? 0.280 32.724 83.411 1.00 43.63 176 VAL A CA 1
ATOM 1294 C C . VAL A 1 174 ? 0.235 31.206 83.602 1.00 41.15 176 VAL A C 1
ATOM 1295 O O . VAL A 1 174 ? -0.774 30.560 83.309 1.00 42.23 176 VAL A O 1
ATOM 1299 N N . LEU A 1 175 ? 1.329 30.645 84.102 1.00 38.49 177 LEU A N 1
ATOM 1300 C CA . LEU A 1 175 ? 1.418 29.210 84.333 1.00 36.63 177 LEU A CA 1
ATOM 1301 C C . LEU A 1 175 ? 1.181 28.825 85.795 1.00 39.32 177 LEU A C 1
ATOM 1302 O O . LEU A 1 175 ? 1.548 27.736 86.208 1.00 38.09 177 LEU A O 1
ATOM 1307 N N . ASN A 1 176 ? 0.575 29.718 86.577 1.00 43.51 178 ASN A N 1
ATOM 1308 C CA . ASN A 1 176 ? 0.420 29.477 88.008 1.00 46.60 178 ASN A CA 1
ATOM 1309 C C . ASN A 1 176 ? -0.461 28.280 88.326 1.00 47.15 178 ASN A C 1
ATOM 1310 O O . ASN A 1 176 ? -0.342 27.695 89.395 1.00 48.44 178 ASN A O 1
ATOM 1315 N N . GLY A 1 177 ? -1.339 27.915 87.399 1.00 46.63 179 GLY A N 1
ATOM 1316 C CA . GLY A 1 177 ? -2.146 26.721 87.562 1.00 47.95 179 GLY A CA 1
ATOM 1317 C C . GLY A 1 177 ? -1.421 25.421 87.238 1.00 47.04 179 GLY A C 1
ATOM 1318 O O . GLY A 1 177 ? -1.929 24.339 87.538 1.00 44.46 179 GLY A O 1
ATOM 1319 N N . MET A 1 178 ? -0.239 25.523 86.629 1.00 40.24 180 MET A N 1
ATOM 1320 C CA . MET A 1 178 ? 0.495 24.353 86.136 1.00 37.40 180 MET A CA 1
ATOM 1321 C C . MET A 1 178 ? 1.617 23.904 87.076 1.00 36.95 180 MET A C 1
ATOM 1322 O O . MET A 1 178 ? 2.061 24.662 87.932 1.00 38.22 180 MET A O 1
ATOM 1327 N N . ALA A 1 179 ? 2.092 22.676 86.882 1.00 34.14 181 ALA A N 1
ATOM 1328 C CA . ALA A 1 179 ? 3.222 22.158 87.641 1.00 36.58 181 ALA A CA 1
ATOM 1329 C C . ALA A 1 179 ? 4.436 23.105 87.614 1.00 35.85 181 ALA A C 1
ATOM 1330 O O . ALA A 1 179 ? 5.057 23.331 88.644 1.00 37.28 181 ALA A O 1
ATOM 1332 N N . LEU A 1 180 ? 4.777 23.655 86.447 1.00 33.86 182 LEU A N 1
ATOM 1333 C CA . LEU A 1 180 ? 5.943 24.546 86.364 1.00 33.41 182 LEU A CA 1
ATOM 1334 C C . LEU A 1 180 ? 5.721 25.825 87.180 1.00 32.47 182 LEU A C 1
ATOM 1335 O O . LEU A 1 180 ? 6.643 26.328 87.826 1.00 33.13 182 LEU A O 1
ATOM 1340 N N . GLY A 1 181 ? 4.502 26.352 87.130 1.00 31.16 183 GLY A N 1
ATOM 1341 C CA . GLY A 1 181 ? 4.136 27.494 87.950 1.00 30.81 183 GLY A CA 1
ATOM 1342 C C . GLY A 1 181 ? 4.208 27.192 89.440 1.00 33.03 183 GLY A C 1
ATOM 1343 O O . GLY A 1 181 ? 4.665 28.015 90.223 1.00 33.41 183 GLY A O 1
ATOM 1344 N N . LYS A 1 182 ? 3.752 26.010 89.833 1.00 34.77 184 LYS A N 1
ATOM 1345 C CA . LYS A 1 182 ? 3.859 25.568 91.219 1.00 37.55 184 LYS A CA 1
ATOM 1346 C C . LYS A 1 182 ? 5.320 25.477 91.653 1.00 38.81 184 LYS A C 1
ATOM 1347 O O . LYS A 1 182 ? 5.662 25.833 92.786 1.00 40.35 184 LYS A O 1
ATOM 1353 N N . GLU A 1 183 ? 6.176 24.997 90.748 1.00 38.42 185 GLU A N 1
ATOM 1354 C CA . GLU A 1 183 ? 7.603 24.905 91.028 1.00 39.76 185 GLU A CA 1
ATOM 1355 C C . GLU A 1 183 ? 8.194 26.288 91.288 1.00 38.37 185 GLU A C 1
ATOM 1356 O O . GLU A 1 183 ? 8.936 26.477 92.244 1.00 39.87 185 GLU A O 1
ATOM 1362 N N . LEU A 1 184 ? 7.865 27.246 90.430 1.00 35.74 186 LEU A N 1
ATOM 1363 C CA . LEU A 1 184 ? 8.333 28.617 90.609 1.00 34.55 186 LEU A CA 1
ATOM 1364 C C . LEU A 1 184 ? 7.848 29.184 91.945 1.00 35.47 186 LEU A C 1
ATOM 1365 O O . LEU A 1 184 ? 8.591 29.867 92.636 1.00 35.93 186 LEU A O 1
ATOM 1370 N N . LYS A 1 185 ? 6.608 28.877 92.304 1.00 35.99 187 LYS A N 1
ATOM 1371 C CA . LYS A 1 185 ? 6.048 29.322 93.587 1.00 38.31 187 LYS A CA 1
ATOM 1372 C C . LYS A 1 185 ? 6.852 28.787 94.773 1.00 40.24 187 LYS A C 1
ATOM 1373 O O . LYS A 1 185 ? 7.234 29.540 95.669 1.00 41.02 187 LYS A O 1
ATOM 1379 N N . LYS A 1 186 ? 7.102 27.485 94.768 1.00 41.94 188 LYS A N 1
ATOM 1380 C CA . LYS A 1 186 ? 7.936 26.844 95.774 1.00 44.97 188 LYS A CA 1
ATOM 1381 C C . LYS A 1 186 ? 9.310 27.509 95.865 1.00 45.72 188 LYS A C 1
ATOM 1382 O O . LYS A 1 186 ? 9.756 27.866 96.952 1.00 46.11 188 LYS A O 1
ATOM 1388 N N . LYS A 1 187 ? 9.977 27.686 94.727 1.00 42.44 189 LYS A N 1
ATOM 1389 C CA . LYS A 1 187 ? 11.304 28.298 94.729 1.00 42.13 189 LYS A CA 1
ATOM 1390 C C . LYS A 1 187 ? 11.287 29.729 95.273 1.00 40.93 189 LYS A C 1
ATOM 1391 O O . LYS A 1 187 ? 12.189 30.128 96.005 1.00 41.89 189 LYS A O 1
ATOM 1397 N N . ARG A 1 188 ? 10.255 30.485 94.923 1.00 39.09 190 ARG A N 1
ATOM 1398 C CA . ARG A 1 188 ? 10.116 31.846 95.407 1.00 44.24 190 ARG A CA 1
ATOM 1399 C C . ARG A 1 188 ? 9.843 31.904 96.915 1.00 40.76 190 ARG A C 1
ATOM 1400 O O . ARG A 1 188 ? 10.340 32.788 97.599 1.00 42.18 190 ARG A O 1
ATOM 1408 N N . LYS A 1 189 ? 9.058 30.969 97.434 1.00 42.73 191 LYS A N 1
ATOM 1409 C CA . LYS A 1 189 ? 8.835 30.913 98.876 1.00 45.73 191 LYS A CA 1
ATOM 1410 C C . LYS A 1 189 ? 10.140 30.602 99.600 1.00 47.57 191 LYS A C 1
ATOM 1411 O O . LYS A 1 189 ? 10.446 31.199 100.639 1.00 49.02 191 LYS A O 1
ATOM 1417 N N . ARG A 1 190 ? 10.908 29.669 99.048 1.00 47.78 192 ARG A N 1
ATOM 1418 C CA . ARG A 1 190 ? 12.205 29.326 99.611 1.00 49.71 192 ARG A CA 1
ATOM 1419 C C . ARG A 1 190 ? 13.102 30.561 99.672 1.00 48.08 192 ARG A C 1
ATOM 1420 O O . ARG A 1 190 ? 13.718 30.840 100.696 1.00 53.97 192 ARG A O 1
ATOM 1428 N N . ALA A 1 191 ? 13.156 31.302 98.571 1.00 44.93 193 ALA A N 1
ATOM 1429 C CA . ALA A 1 191 ? 14.030 32.466 98.472 1.00 46.50 193 ALA A CA 1
ATOM 1430 C C . ALA A 1 191 ? 13.572 33.608 99.379 1.00 43.54 193 ALA A C 1
ATOM 1431 O O . ALA A 1 191 ? 14.395 34.366 99.893 1.00 43.68 193 ALA A O 1
ATOM 1433 N N . SER A 1 192 ? 12.259 33.722 99.564 1.00 43.69 194 SER A N 1
ATOM 1434 C CA . SER A 1 192 ? 11.673 34.781 100.389 1.00 45.03 194 SER A CA 1
ATOM 1435 C C . SER A 1 192 ? 12.045 34.626 101.853 1.00 49.55 194 SER A C 1
ATOM 1436 O O . SER A 1 192 ? 12.096 35.604 102.612 1.00 48.04 194 SER A O 1
ATOM 1439 N N . GLU A 1 193 ? 12.299 33.386 102.253 1.00 52.59 195 GLU A N 1
ATOM 1440 C CA . GLU A 1 193 ? 12.559 33.089 103.652 1.00 57.99 195 GLU A CA 1
ATOM 1441 C C . GLU A 1 193 ? 13.941 33.564 104.076 1.00 59.10 195 GLU A C 1
ATOM 1442 O O . GLU A 1 193 ? 14.326 33.429 105.236 1.00 61.95 195 GLU A O 1
ATOM 1448 N N . HIS A 1 194 ? 14.682 34.147 103.143 1.00 50.32 196 HIS A N 1
ATOM 1449 C CA . HIS A 1 194 ? 15.992 34.688 103.474 1.00 59.25 196 HIS A CA 1
ATOM 1450 C C . HIS A 1 194 ? 15.909 36.161 103.891 1.00 55.19 196 HIS A C 1
ATOM 1451 O O . HIS A 1 194 ? 16.909 36.771 104.269 1.00 51.98 196 HIS A O 1
ATOM 1458 N N . ALA A 1 195 ? 14.705 36.721 103.839 1.00 48.88 197 ALA A N 1
ATOM 1459 C CA . ALA A 1 195 ? 14.497 38.104 104.252 1.00 49.98 197 ALA A CA 1
ATOM 1460 C C . ALA A 1 195 ? 14.566 38.244 105.777 1.00 53.55 197 ALA A C 1
ATOM 1461 O O . ALA A 1 195 ? 14.105 37.372 106.518 1.00 54.64 197 ALA A O 1
ATOM 1463 N N . SER A 1 196 ? 15.150 39.346 106.236 1.00 54.56 198 SER A N 1
ATOM 1464 C CA . SER A 1 196 ? 15.293 39.601 107.663 1.00 58.82 198 SER A CA 1
ATOM 1465 C C . SER A 1 196 ? 14.991 41.059 107.999 1.00 55.61 198 SER A C 1
ATOM 1466 O O . SER A 1 196 ? 15.300 41.961 107.221 1.00 52.26 198 SER A O 1
ATOM 1469 N N . LEU A 1 197 ? 14.390 41.274 109.165 1.00 58.12 199 LEU A N 1
ATOM 1470 C CA . LEU A 1 197 ? 13.993 42.605 109.609 1.00 60.13 199 LEU A CA 1
ATOM 1471 C C . LEU A 1 197 ? 15.103 43.332 110.379 1.00 59.62 199 LEU A C 1
ATOM 1472 O O . LEU A 1 197 ? 16.112 42.734 110.749 1.00 59.96 199 LEU A O 1
#

Solvent-accessible surface area: 9671 Å² total; per-residue (Å²): 131,69,89,120,100,3,89,80,27,8,32,67,21,0,86,87,26,0,88,43,3,26,88,47,20,88,96,4,78,95,53,33,71,120,132,21,21,52,23,36,0,71,36,17,0,12,30,1,1,0,0,0,0,1,3,8,0,1,55,40,68,19,0,1,39,58,0,2,51,36,0,3,75,23,4,26,131,89,45,11,86,52,20,94,100,18,41,72,22,1,66,35,6,0,92,10,0,19,52,23,1,103,80,46,162,69,142,31,22,63,54,88,19,0,42,92,0,0,59,15,0,0,68,16,0,13,92,23,5,70,169,83,48,42,2,77,92,76,62,101,38,62,30,112,95,0,48,81,44,0,41,95,5,0,13,80,51,0,0,77,65,0,60,48,41,0,27,67,53,3,140,101,32,102,2,80,26,7,28,6,0,103,48,22,126,143,90,131,140,130,61,63,114,144,90,108,232